Protein AF-A0A822CHP9-F1 (afdb_monomer)

pLDDT: mean 83.27, std 14.48, range [33.88, 96.88]

Secondary structure (DSSP, 8-state):
-HHHHHHHHTTS-S-EEEE---HHHHHHHHHHHHTS-HHHHHHEEEE-S-GGGS-SSS-SSPP-EEE-----SSGGGG-HHHHHHHHHHS-SS---EEESSEEEEEEEEEEPPP--HHHHHHHHHH-SS-----SSSEEEESS--GGGBSSSS-EEEEEEEHHHHTTSPPPSSEEEEEEEE--SSEEEEEEEEEEEEEES-S--TTSTTEEETTTS--SS-EEEEE-S-GGGPEEEETT-EEEEEEEE-TTSSS-EEEEEEEETT-TTS-EEEEEEPPP--

Radius of gyration: 21.0 Å; Cα contacts (8 Å, |Δi|>4): 566; chains: 1; bounding box: 50×37×61 Å

Solvent-accessible surface area (backbone atoms only — not comparable to full-atom values): 15498 Å² total; per-residue (Å²): 102,70,65,66,50,49,33,48,76,69,67,74,33,84,64,44,82,46,69,29,58,40,66,66,61,30,52,52,43,53,56,56,50,71,71,48,57,72,72,62,38,76,33,48,46,82,43,77,37,57,67,73,77,53,71,55,76,80,38,85,78,58,77,45,63,48,78,66,91,51,62,33,39,45,30,54,25,46,8,31,61,33,56,46,20,48,45,52,65,62,44,99,56,76,65,76,43,41,33,47,29,30,42,22,26,34,34,38,54,17,30,72,68,77,85,47,75,62,36,55,48,50,47,58,75,75,37,96,73,76,75,85,70,94,61,74,46,78,41,79,35,56,76,71,64,70,86,21,46,36,46,92,75,67,42,68,53,42,76,41,50,43,74,66,50,33,73,47,86,71,47,68,72,41,80,30,76,43,76,41,59,28,66,40,73,63,52,42,45,22,30,35,38,32,13,28,31,41,28,47,43,91,76,50,83,83,58,77,44,52,46,46,40,87,82,44,86,61,93,53,35,27,31,36,40,38,59,38,54,90,92,59,42,44,80,43,37,50,71,42,36,39,40,39,39,39,35,37,23,46,68,33,58,46,21,44,38,39,42,33,41,30,53,56,94,46,75,89,55,63,35,76,50,72,52,66,31,59,78,85,115

Sequence (281 aa):
MSLTRLLIKYETAEHVYAVEASREAYCFAKNLRGRLPDEEKRKIFLYGCYSKNIDWHAQNPRPNAIIHEIIGCIPLDEGCIKVMHDTIKNPNGEVYSCIPYKIGTLCMPVSRPKRSRISSFCSFILSSSMKIIKDVGIQGMFNPHKDAFLCETPQFIEEFILQDYVRKPLESHRVFKTKFIVEKRTGKWAGVFLAPHVLTSKDNRNGIAEIDGLKRMTNWPVRYVQMYYYQKAIDVKQGDEIHVVFESDLTKECPTYRLEAWVNNNYLLRSSFAWIGPAIY

Mean predicted aligned error: 7.69 Å

Structure (mmCIF, N/CA/C/O backbone):
data_AF-A0A822CHP9-F1
#
_entry.id   AF-A0A822CHP9-F1
#
loop_
_atom_site.group_PDB
_atom_site.id
_atom_site.type_symbol
_atom_site.label_atom_id
_atom_site.label_alt_id
_atom_site.label_comp_id
_atom_site.label_asym_id
_atom_site.label_entity_id
_atom_site.label_seq_id
_atom_site.pdbx_PDB_ins_code
_atom_site.Cartn_x
_atom_site.Cartn_y
_atom_site.Cartn_z
_atom_site.occupancy
_atom_site.B_iso_or_equiv
_atom_site.auth_seq_id
_atom_site.auth_comp_id
_atom_site.auth_asym_id
_atom_site.auth_atom_id
_atom_site.pdbx_PDB_model_num
ATOM 1 N N . MET A 1 1 ? 1.456 5.415 -19.454 1.00 60.34 1 MET A N 1
ATOM 2 C CA . MET A 1 1 ? 2.536 5.974 -20.312 1.00 60.34 1 MET A CA 1
ATOM 3 C C . MET A 1 1 ? 2.923 7.411 -19.987 1.00 60.34 1 MET A C 1
ATOM 5 O O . MET A 1 1 ? 4.080 7.755 -20.192 1.00 60.34 1 MET A O 1
ATOM 9 N N . SER A 1 2 ? 2.003 8.261 -19.515 1.00 75.69 2 SER A N 1
ATOM 10 C CA . SER A 1 2 ? 2.307 9.672 -19.241 1.00 75.69 2 SER A CA 1
ATOM 11 C C . SER A 1 2 ? 3.542 9.842 -18.349 1.00 75.69 2 SER A C 1
ATOM 13 O O . SER A 1 2 ? 4.433 10.593 -18.716 1.00 75.69 2 SER A O 1
ATOM 15 N N . LEU A 1 3 ? 3.670 9.053 -17.274 1.00 84.50 3 LEU A N 1
ATOM 16 C CA . LEU A 1 3 ? 4.851 9.070 -16.403 1.00 84.50 3 LEU A CA 1
ATOM 17 C C . LEU A 1 3 ? 6.152 8.692 -17.131 1.00 84.50 3 LEU A C 1
ATOM 19 O O . LEU A 1 3 ? 7.101 9.464 -17.114 1.00 84.50 3 LEU A O 1
ATOM 23 N N . THR A 1 4 ? 6.180 7.549 -17.822 1.00 87.38 4 THR A N 1
ATOM 24 C CA . THR A 1 4 ? 7.335 7.073 -18.610 1.00 87.38 4 THR A CA 1
ATOM 25 C C . THR A 1 4 ? 7.850 8.147 -19.567 1.00 87.38 4 THR A C 1
ATOM 27 O O . THR A 1 4 ? 9.050 8.382 -19.661 1.00 87.38 4 THR A O 1
ATOM 30 N N . ARG A 1 5 ? 6.930 8.834 -20.253 1.00 87.88 5 ARG A N 1
ATOM 31 C CA . ARG A 1 5 ? 7.275 9.913 -21.176 1.00 87.88 5 ARG A CA 1
ATOM 32 C C . ARG A 1 5 ? 7.823 11.140 -20.448 1.00 87.88 5 ARG A C 1
ATOM 34 O O . ARG A 1 5 ? 8.788 11.727 -20.918 1.00 87.88 5 ARG A O 1
ATOM 41 N N . LEU A 1 6 ? 7.214 11.532 -19.326 1.00 89.62 6 LEU A N 1
ATOM 42 C CA . LEU A 1 6 ? 7.673 12.671 -18.525 1.00 89.62 6 LEU A CA 1
ATOM 43 C C . LEU A 1 6 ? 9.110 12.455 -18.032 1.00 89.62 6 LEU A C 1
ATOM 45 O O . LEU A 1 6 ? 9.912 13.376 -18.133 1.00 89.62 6 LEU A O 1
ATOM 49 N N . LEU A 1 7 ? 9.451 11.238 -17.594 1.00 91.50 7 LEU A N 1
ATOM 50 C CA . LEU A 1 7 ? 10.808 10.899 -17.148 1.00 91.50 7 LEU A CA 1
ATOM 51 C C . LEU A 1 7 ? 11.856 11.122 -18.248 1.00 91.50 7 LEU A C 1
ATOM 53 O O . LEU A 1 7 ? 12.917 11.672 -17.968 1.00 91.50 7 LEU A O 1
ATOM 57 N N . ILE A 1 8 ? 11.543 10.747 -19.493 1.00 93.12 8 ILE A N 1
ATOM 58 C CA . ILE A 1 8 ? 12.427 10.981 -20.644 1.00 93.12 8 ILE A CA 1
ATOM 59 C C . ILE A 1 8 ? 12.448 12.461 -21.043 1.00 93.12 8 ILE A C 1
ATOM 61 O O . ILE A 1 8 ? 13.514 13.028 -21.260 1.00 93.12 8 ILE A O 1
ATOM 65 N N . LYS A 1 9 ? 11.277 13.101 -21.143 1.00 89.75 9 LYS A N 1
ATOM 66 C CA . LYS A 1 9 ? 11.139 14.483 -21.629 1.00 89.75 9 LYS A CA 1
ATOM 67 C C . LYS A 1 9 ? 11.852 15.500 -20.735 1.00 89.75 9 LYS A C 1
ATOM 69 O O . LYS A 1 9 ? 12.347 16.499 -21.240 1.00 89.75 9 LYS A O 1
ATOM 74 N N . TYR A 1 10 ? 11.856 15.266 -19.427 1.00 91.25 10 TYR A N 1
ATOM 75 C CA . TYR A 1 10 ? 12.535 16.117 -18.448 1.00 91.25 10 TYR A CA 1
ATOM 76 C C . TYR A 1 10 ? 13.923 15.595 -18.071 1.00 91.25 10 TYR A C 1
ATOM 78 O O . TYR A 1 10 ? 14.444 15.987 -17.031 1.00 91.25 10 TYR A O 1
ATOM 86 N N . GLU A 1 11 ? 14.489 14.680 -18.869 1.00 89.31 11 GLU A N 1
ATOM 87 C CA . GLU A 1 11 ? 15.846 14.141 -18.689 1.00 89.31 11 GLU A CA 1
ATOM 88 C C . GLU A 1 11 ? 16.095 13.574 -17.279 1.00 89.31 11 GLU A C 1
ATOM 90 O O . GLU A 1 11 ? 17.216 13.501 -16.790 1.00 89.31 11 GLU A O 1
ATOM 95 N N . THR A 1 12 ? 15.020 13.143 -16.612 1.00 90.00 12 THR A N 1
ATOM 96 C CA . THR A 1 12 ? 15.073 12.512 -15.289 1.00 90.00 12 THR A CA 1
ATOM 97 C C . THR A 1 12 ? 15.558 11.067 -15.397 1.00 90.00 12 THR A C 1
ATOM 99 O O . THR A 1 12 ? 16.137 10.534 -14.455 1.00 90.00 12 THR A O 1
ATOM 102 N N . ALA A 1 13 ? 15.321 10.428 -16.545 1.00 92.25 13 ALA A N 1
ATOM 103 C CA . ALA A 1 13 ? 15.834 9.109 -16.877 1.00 92.25 13 ALA A CA 1
ATOM 104 C C . ALA A 1 13 ? 16.423 9.105 -18.292 1.00 92.25 13 ALA A C 1
ATOM 106 O O . ALA A 1 13 ? 15.838 9.661 -19.220 1.00 92.25 13 ALA A O 1
ATOM 107 N N . GLU A 1 14 ? 17.553 8.420 -18.458 1.00 92.88 14 GLU A N 1
ATOM 108 C CA . GLU A 1 14 ? 18.164 8.193 -19.771 1.00 92.88 14 GLU A CA 1
ATOM 109 C C . GLU A 1 14 ? 17.404 7.113 -20.556 1.00 92.88 14 GLU A C 1
ATOM 111 O O . GLU A 1 14 ? 17.141 7.263 -21.748 1.00 92.88 14 GLU A O 1
ATOM 116 N N . HIS A 1 15 ? 17.001 6.046 -19.856 1.00 94.50 15 HIS A N 1
ATOM 117 C CA . HIS A 1 15 ? 16.251 4.918 -20.396 1.00 94.50 15 HIS A CA 1
ATOM 118 C C . HIS A 1 15 ? 15.145 4.502 -19.423 1.00 94.50 15 HIS A C 1
ATOM 120 O O . HIS A 1 15 ? 15.327 4.540 -18.205 1.00 94.50 15 HIS A O 1
ATOM 126 N N . VAL A 1 16 ? 13.998 4.072 -19.955 1.00 95.12 16 VAL A N 1
ATOM 127 C CA . VAL A 1 16 ? 12.887 3.541 -19.157 1.00 95.12 16 VAL A CA 1
ATOM 128 C C . VAL A 1 16 ? 12.457 2.181 -19.688 1.00 95.12 16 VAL A C 1
ATOM 130 O O . VAL A 1 16 ? 12.066 2.043 -20.848 1.00 95.12 16 VAL A O 1
ATOM 133 N N . TYR A 1 17 ? 12.461 1.189 -18.802 1.00 94.56 17 TYR A N 1
ATOM 134 C CA . TYR A 1 17 ? 11.914 -0.141 -19.038 1.00 94.56 17 TYR A CA 1
ATOM 135 C C . TYR A 1 17 ? 10.513 -0.205 -18.425 1.00 94.56 17 TYR A C 1
ATOM 137 O O . TYR A 1 17 ? 10.364 -0.310 -17.211 1.00 94.56 17 TYR A O 1
ATOM 145 N N . ALA A 1 18 ? 9.477 -0.090 -19.254 1.00 95.12 18 ALA A N 1
ATOM 146 C CA . ALA A 1 18 ? 8.092 -0.201 -18.811 1.00 95.12 18 ALA A CA 1
ATOM 147 C C . ALA A 1 18 ? 7.583 -1.632 -19.022 1.00 95.12 18 ALA A C 1
ATOM 149 O O . ALA A 1 18 ? 7.656 -2.185 -20.122 1.00 95.12 18 ALA A O 1
ATOM 150 N N . VAL A 1 19 ? 7.070 -2.217 -17.945 1.00 93.50 19 VAL A N 1
ATOM 151 C CA . VAL A 1 19 ? 6.616 -3.606 -17.874 1.00 93.50 19 VAL A CA 1
ATOM 152 C C . VAL A 1 19 ? 5.134 -3.608 -17.552 1.00 93.50 19 VAL A C 1
ATOM 154 O O . VAL A 1 19 ? 4.713 -2.920 -16.628 1.00 93.50 19 VAL A O 1
ATOM 157 N N . GLU A 1 20 ? 4.358 -4.354 -18.325 1.00 93.19 20 GLU A N 1
ATOM 158 C CA . GLU A 1 20 ? 2.913 -4.461 -18.161 1.00 93.19 20 GLU A CA 1
ATOM 159 C C . GLU A 1 20 ? 2.475 -5.886 -18.508 1.00 93.19 20 GLU A C 1
ATOM 161 O O . GLU A 1 20 ? 2.701 -6.351 -19.626 1.00 93.19 20 GLU A O 1
ATOM 166 N N . ALA A 1 21 ? 1.872 -6.585 -17.547 1.00 91.00 21 ALA A N 1
ATOM 167 C CA . ALA A 1 21 ? 1.422 -7.961 -17.731 1.00 91.00 21 ALA A CA 1
ATOM 168 C C . ALA A 1 21 ? 0.032 -8.024 -18.381 1.00 91.00 21 ALA A C 1
ATOM 170 O O . ALA A 1 21 ? -0.242 -8.951 -19.150 1.00 91.00 21 ALA A O 1
ATOM 171 N N . SER A 1 22 ? -0.824 -7.026 -18.135 1.00 91.50 22 SER A N 1
ATOM 172 C CA . SER A 1 22 ? -2.147 -6.954 -18.744 1.00 91.50 22 SER A CA 1
ATOM 173 C C . SER A 1 22 ? -2.019 -6.705 -20.242 1.00 91.50 22 SER A C 1
ATOM 175 O O . SER A 1 22 ? -1.509 -5.679 -20.701 1.00 91.50 22 SER A O 1
ATOM 177 N N . ARG A 1 23 ? -2.521 -7.650 -21.043 1.00 93.19 23 ARG A N 1
ATOM 178 C CA . ARG A 1 23 ? -2.455 -7.570 -22.508 1.00 93.19 23 ARG A CA 1
ATOM 179 C C . ARG A 1 23 ? -3.098 -6.289 -23.039 1.00 93.19 23 ARG A C 1
ATOM 181 O O . ARG A 1 23 ? -2.560 -5.680 -23.961 1.00 93.19 23 ARG A O 1
ATOM 188 N N . GLU A 1 24 ? -4.239 -5.896 -22.481 1.00 94.19 24 GLU A N 1
ATOM 189 C CA . GLU A 1 24 ? -4.966 -4.699 -22.905 1.00 94.19 24 GLU A CA 1
ATOM 190 C C . GLU A 1 24 ? -4.152 -3.431 -22.624 1.00 94.19 24 GLU A C 1
ATOM 192 O O . GLU A 1 24 ? -3.890 -2.647 -23.544 1.00 94.19 24 GLU A O 1
ATOM 197 N N . ALA A 1 25 ? -3.672 -3.274 -21.386 1.00 92.00 25 ALA A N 1
ATOM 198 C CA . ALA A 1 25 ? -2.857 -2.133 -20.983 1.00 92.00 25 ALA A CA 1
ATOM 199 C C . ALA A 1 25 ? -1.528 -2.078 -21.756 1.00 92.00 25 ALA A C 1
ATOM 201 O O . ALA A 1 25 ? -1.125 -1.006 -22.221 1.00 92.00 25 ALA A O 1
ATOM 202 N N . TYR A 1 26 ? -0.887 -3.227 -21.996 1.00 94.81 26 TYR A N 1
ATOM 203 C CA . TYR A 1 26 ? 0.325 -3.324 -22.808 1.00 94.81 26 TYR A CA 1
ATOM 204 C C . TYR A 1 26 ? 0.071 -2.899 -24.259 1.00 94.81 26 TYR A C 1
ATOM 206 O O . TYR A 1 26 ? 0.833 -2.106 -24.815 1.00 94.81 26 TYR A O 1
ATOM 214 N N . CYS A 1 27 ? -1.003 -3.386 -24.889 1.00 95.00 27 CYS A N 1
ATOM 215 C CA . CYS A 1 27 ? -1.368 -3.002 -26.252 1.00 95.00 27 CYS A CA 1
ATOM 216 C C . CYS A 1 27 ? -1.650 -1.499 -26.354 1.00 95.00 27 CYS A C 1
ATOM 218 O O . CYS A 1 27 ? -1.156 -0.835 -27.272 1.00 95.00 27 CYS A O 1
ATOM 220 N N . PHE A 1 28 ? -2.386 -0.944 -25.391 1.00 94.25 28 PHE A N 1
ATOM 221 C CA . PHE A 1 28 ? -2.620 0.492 -25.302 1.00 94.25 28 PHE A CA 1
ATOM 222 C C . PHE A 1 28 ? -1.303 1.268 -25.163 1.00 94.25 28 PHE A C 1
ATOM 224 O O . PHE A 1 28 ? -1.060 2.227 -25.902 1.00 94.25 28 PHE A O 1
ATOM 231 N N . ALA A 1 29 ? -0.405 0.814 -24.286 1.00 94.25 29 ALA A N 1
ATOM 232 C CA . ALA A 1 29 ? 0.904 1.417 -24.112 1.00 94.25 29 ALA A CA 1
ATOM 233 C C . ALA A 1 29 ? 1.734 1.357 -25.407 1.00 94.25 29 ALA A C 1
ATOM 235 O O . ALA A 1 29 ? 2.257 2.372 -25.868 1.00 94.25 29 ALA A O 1
ATOM 236 N N . LYS A 1 30 ? 1.796 0.200 -26.067 1.00 95.19 30 LYS A N 1
ATOM 237 C CA . LYS A 1 30 ? 2.500 0.024 -27.343 1.00 95.19 30 LYS A CA 1
ATOM 238 C C . LYS A 1 30 ? 2.010 1.006 -28.410 1.00 95.19 30 LYS A C 1
ATOM 240 O O . LYS A 1 30 ? 2.834 1.629 -29.083 1.00 95.19 30 LYS A O 1
ATOM 245 N N . ASN A 1 31 ? 0.695 1.201 -28.512 1.00 94.38 31 ASN A N 1
ATOM 246 C CA . ASN A 1 31 ? 0.092 2.163 -29.436 1.00 94.38 31 ASN A CA 1
ATOM 247 C C . ASN A 1 31 ? 0.489 3.610 -29.112 1.00 94.38 31 ASN A C 1
ATOM 249 O O . ASN A 1 31 ? 0.840 4.365 -30.020 1.00 94.38 31 ASN A O 1
ATOM 253 N N . LEU A 1 32 ? 0.478 3.998 -27.833 1.00 93.38 32 LEU A N 1
ATOM 254 C CA . LEU A 1 32 ? 0.917 5.330 -27.408 1.00 93.38 32 LEU A CA 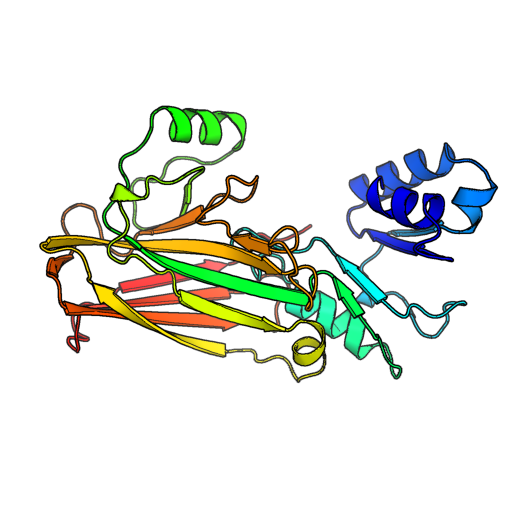1
ATOM 255 C C . LEU A 1 32 ? 2.399 5.569 -27.715 1.00 93.38 32 LEU A C 1
ATOM 257 O O . LEU A 1 32 ? 2.738 6.611 -28.274 1.00 93.38 32 LEU A O 1
ATOM 261 N N . ARG A 1 33 ? 3.271 4.590 -27.437 1.00 93.81 33 ARG A N 1
ATOM 262 C CA . ARG A 1 33 ? 4.703 4.676 -27.763 1.00 93.81 33 ARG A CA 1
ATOM 263 C C . ARG A 1 33 ? 4.920 4.850 -29.264 1.00 93.81 33 ARG A C 1
ATOM 265 O O . ARG A 1 33 ? 5.759 5.649 -29.664 1.00 93.81 33 ARG A O 1
ATOM 272 N N . GLY A 1 34 ? 4.144 4.157 -30.100 1.00 93.50 34 GLY A N 1
ATOM 273 C CA . GLY A 1 34 ? 4.205 4.277 -31.561 1.00 93.50 34 GLY A CA 1
ATOM 274 C C . GLY A 1 34 ? 3.991 5.702 -32.093 1.00 93.50 34 GLY A C 1
ATOM 275 O O . GLY A 1 34 ? 4.486 6.028 -33.171 1.00 93.50 34 GLY A O 1
ATOM 276 N N . ARG A 1 35 ? 3.328 6.571 -31.320 1.00 94.00 35 ARG A N 1
ATOM 277 C CA . ARG A 1 35 ? 3.034 7.969 -31.677 1.00 94.00 35 ARG A CA 1
ATOM 278 C C . ARG A 1 35 ? 4.062 8.981 -31.157 1.00 94.00 35 ARG A C 1
ATOM 280 O O . ARG A 1 35 ? 3.942 10.161 -31.462 1.00 94.00 35 ARG A O 1
ATOM 287 N N . LEU A 1 36 ? 5.039 8.552 -30.358 1.00 93.19 36 LEU A N 1
ATOM 288 C CA . LEU A 1 36 ? 6.071 9.443 -29.819 1.00 93.19 36 LEU A CA 1
ATOM 289 C C . LEU A 1 36 ? 7.121 9.817 -30.886 1.00 93.19 36 LEU A C 1
ATOM 291 O O . LEU A 1 36 ? 7.260 9.100 -31.880 1.00 93.19 36 LEU A O 1
ATOM 295 N N . PRO A 1 37 ? 7.890 10.902 -30.701 1.00 94.50 37 PRO A N 1
ATOM 296 C CA . PRO A 1 37 ? 9.080 11.167 -31.509 1.00 94.50 37 PRO A CA 1
ATOM 297 C C . PRO A 1 37 ? 10.089 10.009 -31.437 1.00 94.50 37 PRO A C 1
ATOM 299 O O . PRO A 1 37 ? 10.212 9.350 -30.403 1.00 94.50 37 PRO A O 1
ATOM 302 N N . ASP A 1 38 ? 10.841 9.768 -32.513 1.00 95.12 38 ASP A N 1
ATOM 303 C CA . ASP A 1 38 ? 11.771 8.628 -32.597 1.00 95.12 38 ASP A CA 1
ATOM 304 C C . ASP A 1 38 ? 12.917 8.692 -31.583 1.00 95.12 38 ASP A C 1
ATOM 306 O O . ASP A 1 38 ? 13.453 7.662 -31.173 1.00 95.12 38 ASP A O 1
ATOM 310 N N . GLU A 1 39 ? 13.282 9.891 -31.137 1.00 93.31 39 GLU A N 1
ATOM 311 C CA . GLU A 1 39 ? 14.222 10.062 -30.034 1.00 93.31 39 GLU A CA 1
ATOM 312 C C . GLU A 1 39 ? 13.659 9.516 -28.710 1.00 93.31 39 GLU A C 1
ATOM 314 O O . GLU A 1 39 ? 14.293 8.671 -28.082 1.00 93.31 39 GLU A O 1
ATOM 319 N N . GLU A 1 40 ? 12.442 9.917 -28.322 1.00 93.50 40 GLU A N 1
ATOM 320 C CA . GLU A 1 40 ? 11.783 9.428 -27.102 1.00 93.50 40 GLU A CA 1
ATOM 321 C C . GLU A 1 40 ? 11.526 7.911 -27.181 1.00 93.50 40 GLU A C 1
ATOM 323 O O . GLU A 1 40 ? 11.760 7.178 -26.219 1.00 93.50 40 GLU A O 1
ATOM 328 N N . LYS A 1 41 ? 11.085 7.409 -28.345 1.00 93.31 41 LYS A N 1
ATOM 329 C CA . LYS A 1 41 ? 10.815 5.976 -28.564 1.00 93.31 41 LYS A CA 1
ATOM 330 C C . LYS A 1 41 ? 12.032 5.099 -28.294 1.00 93.31 41 LYS A C 1
ATOM 332 O O . LYS A 1 41 ? 11.869 4.016 -27.731 1.00 93.31 41 LYS A O 1
ATOM 337 N N . ARG A 1 42 ? 13.222 5.532 -28.722 1.00 93.81 42 ARG A N 1
ATOM 338 C CA . ARG A 1 42 ? 14.474 4.774 -28.562 1.00 93.81 42 ARG A CA 1
ATOM 339 C C . ARG A 1 42 ? 14.901 4.639 -27.100 1.00 93.81 42 ARG A C 1
ATOM 341 O O . ARG A 1 42 ? 15.557 3.662 -26.769 1.00 93.81 42 ARG A O 1
ATOM 348 N N . LYS A 1 43 ? 14.460 5.558 -26.238 1.00 95.12 43 LYS A N 1
ATOM 349 C CA . LYS A 1 43 ? 14.746 5.564 -24.797 1.00 95.12 43 LYS A CA 1
ATOM 350 C C . LYS A 1 43 ? 13.718 4.778 -23.963 1.00 95.12 43 LYS A C 1
ATOM 352 O O . LYS A 1 43 ? 13.925 4.569 -22.772 1.00 95.12 43 LYS A O 1
ATOM 357 N N . ILE A 1 44 ? 12.603 4.334 -24.559 1.00 95.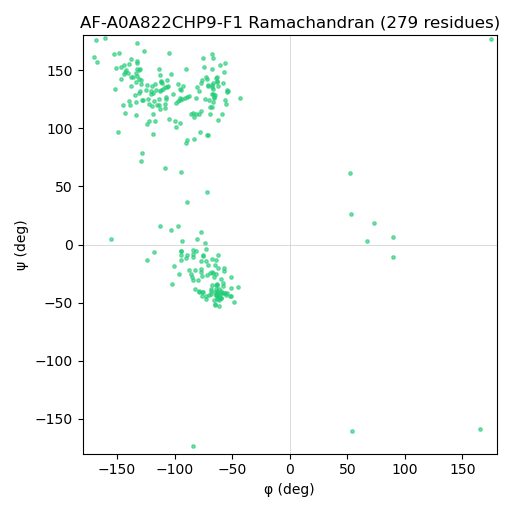19 44 ILE A N 1
ATOM 358 C CA . ILE A 1 44 ? 11.522 3.610 -23.864 1.00 95.19 44 ILE A CA 1
ATOM 359 C C . ILE A 1 44 ? 11.411 2.182 -24.403 1.00 95.19 44 ILE A C 1
ATOM 361 O O . ILE A 1 44 ? 11.061 1.981 -25.569 1.00 95.19 44 ILE A O 1
ATOM 365 N N . PHE A 1 45 ? 11.595 1.192 -23.535 1.00 95.25 45 PHE A N 1
ATOM 366 C CA . PHE A 1 45 ? 11.412 -0.230 -23.832 1.00 95.25 45 PHE A CA 1
ATOM 367 C C . PHE A 1 45 ? 10.120 -0.736 -23.191 1.00 95.25 45 PHE A C 1
ATOM 369 O O . PHE A 1 45 ? 9.829 -0.399 -22.046 1.00 95.25 45 PHE A O 1
ATOM 376 N N . LEU A 1 46 ? 9.332 -1.524 -23.930 1.00 95.44 46 LEU A N 1
ATOM 377 C CA . LEU A 1 46 ? 8.053 -2.063 -23.457 1.00 95.44 46 LEU A CA 1
ATOM 378 C C . LEU A 1 46 ? 8.083 -3.589 -23.416 1.00 95.44 46 LEU A C 1
ATOM 380 O O . LEU A 1 46 ? 8.249 -4.221 -24.461 1.00 95.44 46 LEU A O 1
ATOM 384 N N . TYR A 1 47 ? 7.807 -4.159 -22.247 1.00 95.62 47 TYR A N 1
ATOM 385 C CA . TYR A 1 47 ? 7.697 -5.601 -22.027 1.00 95.62 47 TYR A CA 1
ATOM 386 C C . TYR A 1 47 ? 6.262 -5.976 -21.659 1.00 95.62 47 TYR A C 1
ATOM 388 O O . TYR A 1 47 ? 5.689 -5.410 -20.732 1.00 95.62 47 TYR A O 1
ATOM 396 N N . GLY A 1 48 ? 5.689 -6.918 -22.410 1.00 95.56 48 GLY A N 1
ATOM 397 C CA . GLY A 1 48 ? 4.335 -7.439 -22.203 1.00 95.56 48 GLY A CA 1
ATOM 398 C C . GLY A 1 48 ? 4.349 -8.710 -21.359 1.00 95.56 48 GLY A C 1
ATOM 399 O O . GLY A 1 48 ? 4.066 -9.785 -21.885 1.00 95.56 48 GLY A O 1
ATOM 400 N N . CYS A 1 49 ? 4.802 -8.623 -20.110 1.00 93.81 49 CYS A N 1
ATOM 401 C CA . CYS A 1 49 ? 4.965 -9.767 -19.212 1.00 93.81 49 CYS A CA 1
ATOM 402 C C . CYS A 1 49 ? 5.042 -9.322 -17.743 1.00 93.81 49 CYS A C 1
ATOM 404 O O . CYS A 1 49 ? 5.044 -8.132 -17.443 1.00 93.81 49 CYS A O 1
ATOM 406 N N . TYR A 1 50 ? 5.137 -10.281 -16.819 1.00 90.00 50 TYR A N 1
ATOM 407 C CA . TYR A 1 50 ? 5.467 -10.001 -15.421 1.00 90.00 50 TYR A CA 1
ATOM 408 C C . TYR A 1 50 ? 6.946 -9.629 -15.261 1.00 90.00 50 TYR A C 1
ATOM 410 O O . TYR A 1 50 ? 7.814 -10.235 -15.891 1.00 90.00 50 TYR A O 1
ATOM 418 N N . SER A 1 51 ? 7.255 -8.708 -14.344 1.00 89.31 51 SER A N 1
ATOM 419 C CA . SER A 1 51 ? 8.629 -8.245 -14.075 1.00 89.31 51 SER A CA 1
ATOM 420 C C . SER A 1 51 ? 9.585 -9.356 -13.631 1.00 89.31 51 SER A C 1
ATOM 422 O O . SER A 1 51 ? 10.776 -9.296 -13.934 1.00 89.31 51 SER A O 1
ATOM 424 N N . LYS A 1 52 ? 9.071 -10.398 -12.965 1.00 87.69 52 LYS A N 1
ATOM 425 C CA . LYS A 1 52 ? 9.842 -11.590 -12.573 1.00 87.69 52 LYS A CA 1
ATOM 426 C C . LYS A 1 52 ? 10.359 -12.408 -13.766 1.00 87.69 52 LYS A C 1
ATOM 428 O O . LYS A 1 52 ? 11.282 -13.194 -13.594 1.00 87.69 52 LYS A O 1
ATOM 433 N N . ASN A 1 53 ? 9.789 -12.206 -14.958 1.00 90.75 53 ASN A N 1
ATOM 434 C CA . ASN A 1 53 ? 10.166 -12.911 -16.186 1.00 90.75 53 ASN A CA 1
ATOM 435 C C . ASN A 1 53 ? 11.210 -12.147 -17.021 1.00 90.75 53 ASN A C 1
ATOM 437 O O . ASN A 1 53 ? 11.531 -12.579 -18.127 1.00 90.75 53 ASN A O 1
ATOM 441 N N . ILE A 1 54 ? 11.700 -11.001 -16.542 1.00 89.31 54 ILE A N 1
ATOM 442 C CA . ILE A 1 54 ? 12.712 -10.204 -17.237 1.00 89.31 54 ILE A CA 1
ATOM 443 C C . ILE A 1 54 ? 14.070 -10.467 -16.598 1.00 89.31 54 ILE A C 1
ATOM 445 O O . ILE A 1 54 ? 14.232 -10.351 -15.383 1.00 89.31 54 ILE A O 1
ATOM 449 N N . ASP A 1 55 ? 15.059 -10.774 -17.435 1.00 88.19 55 ASP A N 1
ATOM 450 C CA . ASP A 1 55 ? 16.455 -10.763 -17.018 1.00 88.19 55 ASP A CA 1
ATOM 451 C C . ASP A 1 55 ? 16.957 -9.314 -16.967 1.00 88.19 55 ASP A C 1
ATOM 453 O O . ASP A 1 55 ? 17.319 -8.705 -17.981 1.00 88.19 55 ASP A O 1
ATOM 457 N N . TRP A 1 56 ? 16.936 -8.748 -15.761 1.00 86.44 56 TRP A N 1
ATOM 458 C CA . TRP A 1 56 ? 17.376 -7.383 -15.484 1.00 86.44 56 TRP A CA 1
ATOM 459 C C . TRP A 1 56 ? 18.895 -7.200 -15.578 1.00 86.44 56 TRP A C 1
ATOM 461 O O . TRP A 1 56 ? 19.356 -6.066 -15.707 1.00 86.44 56 TRP A O 1
ATOM 471 N N . HIS A 1 57 ? 19.674 -8.286 -15.537 1.00 83.00 57 HIS A N 1
ATOM 472 C CA . HIS A 1 57 ? 21.128 -8.246 -15.700 1.00 83.00 57 HIS A CA 1
ATOM 473 C C . HIS A 1 57 ? 21.551 -8.145 -17.161 1.00 83.00 57 HIS A C 1
ATOM 475 O O . HIS A 1 57 ? 22.575 -7.532 -17.452 1.00 83.00 57 HIS A O 1
ATOM 481 N N . ALA A 1 58 ? 20.754 -8.707 -18.069 1.00 88.06 58 ALA A N 1
ATOM 482 C CA . ALA A 1 58 ? 20.986 -8.615 -19.505 1.00 88.06 58 ALA A CA 1
ATOM 483 C C . ALA A 1 58 ? 20.628 -7.235 -20.099 1.00 88.06 58 ALA A C 1
ATOM 485 O O . ALA A 1 58 ? 20.931 -6.972 -21.262 1.00 88.06 58 ALA A O 1
ATOM 486 N N . GLN A 1 59 ? 19.976 -6.351 -19.333 1.00 89.19 59 GLN A N 1
ATOM 487 C CA . GLN A 1 59 ? 19.586 -5.019 -19.806 1.00 89.19 59 GLN A CA 1
ATOM 488 C C . GLN A 1 59 ? 20.779 -4.054 -19.840 1.00 89.19 59 GLN A C 1
ATOM 490 O O . GLN A 1 59 ? 21.568 -3.996 -18.896 1.00 89.19 59 GLN A O 1
ATOM 495 N N . ASN A 1 60 ? 20.870 -3.242 -20.898 1.00 87.62 60 ASN A N 1
ATOM 496 C CA . ASN A 1 60 ? 21.909 -2.226 -21.066 1.00 87.62 60 ASN A CA 1
ATOM 497 C C . ASN A 1 60 ? 21.296 -0.881 -21.527 1.00 87.62 60 ASN A C 1
ATOM 499 O O . ASN A 1 60 ? 20.820 -0.811 -22.661 1.00 87.62 60 ASN A O 1
ATOM 503 N N . PRO A 1 61 ? 21.298 0.171 -20.683 1.00 88.31 61 PRO A N 1
ATOM 504 C CA . PRO A 1 61 ? 21.895 0.212 -19.346 1.00 88.31 61 PRO A CA 1
ATOM 505 C C . PRO A 1 61 ? 21.076 -0.567 -18.316 1.00 88.31 61 PRO A C 1
ATOM 507 O O . PRO A 1 61 ? 19.854 -0.688 -18.422 1.00 88.31 61 PRO A O 1
ATOM 510 N N . ARG A 1 62 ? 21.751 -1.069 -17.284 1.00 87.19 62 ARG A N 1
ATOM 511 C CA . ARG A 1 62 ? 21.098 -1.783 -16.187 1.00 87.19 62 ARG A CA 1
ATOM 512 C C . ARG A 1 62 ? 20.201 -0.826 -15.378 1.00 87.19 62 ARG A C 1
ATOM 514 O O . ARG A 1 62 ? 20.670 0.255 -15.017 1.00 87.19 62 ARG A O 1
ATOM 521 N N . PRO A 1 63 ? 18.950 -1.199 -15.042 1.00 89.00 63 PRO A N 1
ATOM 522 C CA . PRO A 1 63 ? 18.088 -0.360 -14.214 1.00 89.00 63 PRO A CA 1
ATOM 523 C C . PRO A 1 63 ? 18.678 -0.139 -12.820 1.00 89.00 63 PRO A C 1
ATOM 525 O O . PRO A 1 63 ? 19.135 -1.082 -12.174 1.00 89.00 63 PRO A O 1
ATOM 528 N N . ASN A 1 64 ? 18.619 1.101 -12.342 1.00 87.62 64 ASN A N 1
ATOM 529 C CA . ASN A 1 64 ? 19.141 1.511 -11.037 1.00 87.62 64 ASN A CA 1
ATOM 530 C C . ASN A 1 64 ? 18.051 2.058 -10.088 1.00 87.62 64 ASN A C 1
ATOM 532 O O . ASN A 1 64 ? 18.312 2.292 -8.906 1.00 87.62 64 ASN A O 1
ATOM 536 N N . ALA A 1 65 ? 16.823 2.216 -10.590 1.00 89.25 65 ALA A N 1
ATOM 537 C CA . ALA A 1 65 ? 15.647 2.640 -9.845 1.00 89.25 65 ALA A CA 1
ATOM 538 C C . ALA A 1 65 ? 14.401 1.881 -10.318 1.00 89.25 65 ALA A C 1
ATOM 540 O O . ALA A 1 65 ? 14.295 1.513 -11.489 1.00 89.25 65 ALA A O 1
ATOM 541 N N . ILE A 1 66 ? 13.447 1.675 -9.409 1.00 90.44 66 ILE A N 1
ATOM 542 C CA . ILE A 1 66 ? 12.141 1.082 -9.714 1.00 90.44 66 ILE A CA 1
ATOM 543 C C . ILE A 1 66 ? 11.053 2.080 -9.338 1.00 90.44 66 ILE A C 1
ATOM 545 O O . ILE A 1 66 ? 11.069 2.637 -8.242 1.00 90.44 66 ILE A O 1
ATOM 549 N N . ILE A 1 67 ? 10.104 2.293 -10.247 1.00 91.88 67 ILE A N 1
ATOM 550 C CA . ILE A 1 67 ? 8.918 3.115 -10.017 1.00 91.88 67 ILE A CA 1
ATOM 551 C C . ILE A 1 67 ? 7.704 2.236 -10.283 1.00 91.88 67 ILE A C 1
ATOM 553 O O . ILE A 1 67 ? 7.600 1.664 -11.369 1.00 91.88 67 ILE A O 1
ATOM 557 N N . HIS A 1 68 ? 6.800 2.129 -9.314 1.00 91.25 68 HIS A N 1
ATOM 558 C CA . HIS A 1 68 ? 5.602 1.313 -9.454 1.00 91.25 68 HIS A CA 1
ATOM 559 C C . HIS A 1 68 ? 4.370 1.988 -8.849 1.00 91.25 68 HIS A C 1
ATOM 561 O O . HIS A 1 68 ? 4.454 2.807 -7.936 1.00 91.25 68 HIS A O 1
ATOM 567 N N . GLU A 1 69 ? 3.211 1.601 -9.365 1.00 88.38 69 GLU A N 1
ATOM 568 C CA . GLU A 1 69 ? 1.901 1.899 -8.797 1.00 88.38 69 GLU A CA 1
ATOM 569 C C . GLU A 1 69 ? 1.188 0.553 -8.709 1.00 88.38 69 GLU A C 1
ATOM 571 O O . GLU A 1 69 ? 0.503 0.115 -9.617 1.00 88.38 69 GLU A O 1
ATOM 576 N N . ILE A 1 70 ? 1.563 -0.188 -7.670 1.00 86.44 70 ILE A N 1
ATOM 577 C CA . ILE A 1 70 ? 1.006 -1.498 -7.323 1.00 86.44 70 ILE A CA 1
ATOM 578 C C . ILE A 1 70 ? 0.671 -1.326 -5.852 1.00 86.44 70 ILE A C 1
ATOM 580 O O . ILE A 1 70 ? 1.477 -1.667 -4.994 1.00 86.44 70 ILE A O 1
ATOM 584 N N . ILE A 1 71 ? -0.364 -0.551 -5.558 1.00 87.50 71 ILE A N 1
ATOM 585 C CA . ILE A 1 71 ? -0.722 -0.149 -4.197 1.00 87.50 71 ILE A CA 1
ATOM 586 C C . ILE A 1 71 ? -2.238 -0.133 -4.149 1.00 87.50 71 ILE A C 1
ATOM 588 O O . ILE A 1 71 ? -2.882 0.709 -4.770 1.00 87.50 71 ILE A O 1
ATOM 592 N N . GLY A 1 72 ? -2.798 -1.052 -3.370 1.00 85.56 72 GLY A N 1
ATOM 593 C CA . GLY A 1 72 ? -4.237 -1.122 -3.178 1.00 85.56 72 GLY A CA 1
ATOM 594 C C . GLY A 1 72 ? -4.755 -0.177 -2.091 1.00 85.56 72 GLY A C 1
ATOM 595 O O . GLY A 1 72 ? -4.036 0.620 -1.486 1.00 85.56 72 GLY A O 1
ATOM 596 N N . CYS A 1 73 ? -6.048 -0.315 -1.791 1.00 85.88 73 CYS A N 1
ATOM 597 C CA . CYS A 1 73 ? -6.712 0.429 -0.709 1.00 85.88 73 CYS A CA 1
ATOM 598 C C . CYS A 1 73 ? -6.181 0.051 0.682 1.00 85.88 73 CYS A C 1
ATOM 600 O O . CYS A 1 73 ? -6.234 0.843 1.620 1.00 85.88 73 CYS A O 1
ATOM 602 N N . ILE A 1 74 ? -5.696 -1.178 0.809 1.00 87.56 74 ILE A N 1
ATOM 603 C CA . ILE A 1 74 ? -4.694 -1.584 1.786 1.00 87.56 74 ILE A CA 1
ATOM 604 C C . ILE A 1 74 ? -3.434 -1.805 0.940 1.00 87.56 74 ILE A C 1
ATOM 606 O O . ILE A 1 74 ? -3.517 -2.586 -0.002 1.00 87.56 74 ILE A O 1
ATOM 610 N N . PRO A 1 75 ? -2.309 -1.109 1.163 1.00 81.44 75 PRO A N 1
ATOM 611 C CA . PRO A 1 75 ? -1.163 -1.119 0.257 1.00 81.44 75 PRO A CA 1
ATOM 612 C C . PRO A 1 75 ? -0.733 -2.485 -0.273 1.00 81.44 75 PRO A C 1
ATOM 614 O O . PRO A 1 75 ? -0.368 -2.592 -1.441 1.00 81.44 75 PRO A O 1
ATOM 617 N N . LEU A 1 76 ? -0.817 -3.528 0.553 1.00 82.81 76 LEU A N 1
ATOM 618 C CA . LEU A 1 76 ? -0.431 -4.879 0.167 1.00 82.81 76 LEU A CA 1
ATOM 619 C C . LEU A 1 76 ? -1.445 -5.621 -0.710 1.00 82.81 76 LEU A C 1
ATOM 621 O O . LEU A 1 76 ? -1.065 -6.627 -1.298 1.00 82.81 76 LEU A O 1
ATOM 625 N N . ASP A 1 77 ? -2.688 -5.146 -0.832 1.00 83.38 77 ASP A N 1
ATOM 626 C CA . ASP A 1 77 ? -3.826 -5.832 -1.478 1.00 83.38 77 ASP A CA 1
ATOM 627 C C . ASP A 1 77 ? -3.509 -6.356 -2.880 1.00 83.38 77 ASP A C 1
ATOM 629 O O . ASP A 1 77 ? -4.085 -7.344 -3.323 1.00 83.38 77 ASP A O 1
ATOM 633 N N . GLU A 1 78 ? -2.573 -5.686 -3.537 1.00 80.81 78 GLU A N 1
ATOM 634 C CA . GLU A 1 78 ? -2.145 -5.879 -4.913 1.00 80.81 78 GLU A CA 1
ATOM 635 C C . GLU A 1 78 ? -0.799 -6.624 -5.035 1.00 80.81 78 GLU A C 1
ATOM 637 O O . GLU A 1 78 ? -0.167 -6.636 -6.088 1.00 80.81 78 GLU A O 1
ATOM 642 N N . GLY A 1 79 ? -0.311 -7.230 -3.949 1.00 82.56 79 GLY A N 1
ATOM 643 C CA . GLY A 1 79 ? 0.873 -8.095 -3.974 1.00 82.56 79 GLY A CA 1
ATOM 644 C C . GLY A 1 79 ? 2.196 -7.355 -4.141 1.00 82.56 79 GLY A C 1
ATOM 645 O O . GLY A 1 79 ? 3.208 -7.963 -4.496 1.00 82.56 79 GLY A O 1
ATOM 646 N N . CYS A 1 80 ? 2.217 -6.049 -3.876 1.00 87.25 80 CYS A N 1
ATOM 647 C CA . CYS A 1 80 ? 3.348 -5.177 -4.177 1.00 87.25 80 CYS A CA 1
ATOM 648 C C . CYS A 1 80 ? 4.667 -5.673 -3.574 1.00 87.25 80 CYS A C 1
ATOM 650 O O . CYS A 1 80 ? 5.688 -5.693 -4.251 1.00 87.25 80 CYS A O 1
ATOM 652 N N . ILE A 1 81 ? 4.650 -6.156 -2.329 1.00 88.06 81 ILE A N 1
ATOM 653 C CA . ILE A 1 81 ? 5.843 -6.666 -1.647 1.00 88.06 81 ILE A CA 1
ATOM 654 C C . ILE A 1 81 ? 6.389 -7.904 -2.348 1.00 88.06 81 ILE A C 1
ATOM 656 O O . ILE A 1 81 ? 7.597 -7.992 -2.559 1.00 88.06 81 ILE A O 1
ATOM 660 N N . LYS A 1 82 ? 5.517 -8.829 -2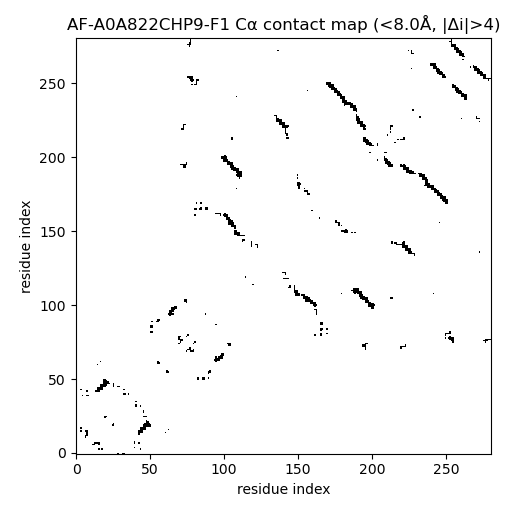.757 1.00 87.25 82 LYS A N 1
ATOM 661 C CA . LYS A 1 82 ? 5.913 -10.047 -3.465 1.00 87.25 82 LYS A CA 1
ATOM 662 C C . LYS A 1 82 ? 6.489 -9.724 -4.843 1.00 87.25 82 LYS A C 1
ATOM 664 O O . LYS A 1 82 ? 7.581 -10.190 -5.168 1.00 87.25 82 LYS A O 1
ATOM 669 N N . VAL A 1 83 ? 5.804 -8.882 -5.619 1.00 87.56 83 VAL A N 1
ATOM 670 C CA . VAL A 1 83 ? 6.261 -8.452 -6.952 1.00 87.56 83 VAL A CA 1
ATOM 671 C C . VAL A 1 83 ? 7.606 -7.734 -6.861 1.00 87.56 83 VAL A C 1
ATOM 673 O O . VAL A 1 83 ? 8.532 -8.037 -7.618 1.00 87.56 83 VAL A O 1
ATOM 676 N N . MET A 1 84 ? 7.747 -6.814 -5.907 1.00 87.38 84 MET A N 1
ATOM 677 C CA . MET A 1 84 ? 8.981 -6.062 -5.708 1.00 87.38 84 MET A CA 1
ATOM 678 C C . MET A 1 84 ? 10.115 -6.949 -5.195 1.00 87.38 84 MET A C 1
ATOM 680 O O . MET A 1 84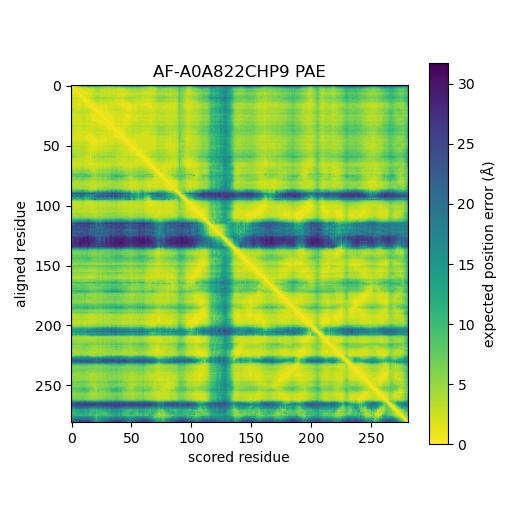 ? 11.232 -6.821 -5.682 1.00 87.38 84 MET A O 1
ATOM 684 N N . HIS A 1 85 ? 9.844 -7.883 -4.281 1.00 86.25 85 HIS A N 1
ATOM 685 C CA . HIS A 1 85 ? 10.824 -8.872 -3.834 1.00 86.25 85 HIS A CA 1
ATOM 686 C C . HIS A 1 85 ? 11.314 -9.739 -4.995 1.00 86.25 85 HIS A C 1
ATOM 688 O O . HIS A 1 85 ? 12.513 -9.912 -5.150 1.00 86.25 85 HIS A O 1
ATOM 694 N N . ASP A 1 86 ? 10.435 -10.251 -5.856 1.00 85.69 86 ASP A N 1
ATOM 695 C CA . ASP A 1 86 ? 10.869 -11.074 -6.994 1.00 85.69 86 ASP A CA 1
ATOM 696 C C . ASP A 1 86 ? 11.655 -10.254 -8.026 1.00 85.69 86 ASP A C 1
ATOM 698 O O . ASP A 1 86 ? 12.647 -10.724 -8.583 1.00 85.69 86 ASP A O 1
ATOM 702 N N . THR A 1 87 ? 11.273 -8.990 -8.213 1.00 83.69 87 THR A N 1
ATOM 703 C CA . THR A 1 87 ? 11.991 -8.049 -9.083 1.00 83.69 87 THR A CA 1
ATOM 704 C C . THR A 1 87 ? 13.369 -7.682 -8.510 1.00 83.69 87 THR A C 1
ATOM 706 O O . THR A 1 87 ? 14.331 -7.591 -9.268 1.00 83.69 87 THR A O 1
ATOM 709 N N . ILE A 1 88 ? 13.485 -7.511 -7.183 1.00 77.62 88 ILE A N 1
ATOM 710 C CA . ILE A 1 88 ? 14.705 -7.095 -6.456 1.00 77.62 88 ILE A CA 1
ATOM 711 C C . ILE A 1 88 ? 15.529 -8.277 -5.911 1.00 77.62 88 ILE A C 1
ATOM 713 O O . ILE A 1 88 ? 16.647 -8.080 -5.447 1.00 77.62 88 ILE A O 1
ATOM 717 N N . LYS A 1 89 ? 15.063 -9.521 -6.027 1.00 67.06 89 LYS A N 1
ATOM 718 C CA . LYS A 1 89 ? 15.880 -10.727 -5.812 1.00 67.06 89 LYS A CA 1
ATOM 719 C C . LYS A 1 89 ? 16.647 -11.138 -7.075 1.00 67.06 89 LYS A C 1
ATOM 721 O O . LYS A 1 89 ? 17.738 -11.687 -6.977 1.00 67.06 89 LYS A O 1
ATOM 726 N N . ASN A 1 90 ? 16.108 -10.813 -8.249 1.00 61.91 90 ASN A N 1
ATOM 727 C CA . ASN A 1 90 ? 16.774 -10.956 -9.549 1.00 61.91 90 ASN A CA 1
ATOM 728 C C . ASN A 1 90 ? 17.920 -9.962 -9.898 1.00 61.91 90 ASN A C 1
ATOM 730 O O . ASN A 1 90 ? 18.515 -10.141 -10.954 1.00 61.91 90 ASN A O 1
ATOM 734 N N . PRO A 1 91 ? 18.285 -8.938 -9.103 1.00 57.03 91 PRO A N 1
ATOM 735 C CA . PRO A 1 91 ? 19.495 -8.149 -9.219 1.00 57.03 91 PRO A CA 1
ATOM 736 C C . PRO A 1 91 ? 20.530 -8.516 -8.135 1.00 57.03 91 PRO A C 1
ATOM 738 O O . PRO A 1 91 ? 20.464 -8.057 -6.999 1.00 57.03 91 PRO A O 1
ATOM 741 N N . ASN A 1 92 ? 21.611 -9.189 -8.527 1.00 54.91 92 ASN A N 1
ATOM 742 C CA . ASN A 1 92 ? 22.895 -9.183 -7.802 1.00 54.91 92 ASN A CA 1
ATOM 743 C C . ASN A 1 92 ? 23.610 -7.816 -7.951 1.00 54.91 92 ASN A C 1
ATOM 745 O O . ASN A 1 92 ? 24.768 -7.733 -8.343 1.00 54.91 92 ASN A O 1
ATOM 749 N N . GLY A 1 93 ? 22.889 -6.705 -7.795 1.00 54.78 93 GLY A N 1
ATOM 750 C CA . GLY A 1 93 ? 23.416 -5.344 -7.928 1.00 54.78 93 GLY A CA 1
ATOM 751 C C . GLY A 1 93 ? 22.445 -4.302 -7.390 1.00 54.78 93 GLY A C 1
ATOM 752 O O . GLY A 1 93 ? 21.250 -4.554 -7.250 1.00 54.78 93 GLY A O 1
ATOM 753 N N . GLU A 1 94 ? 22.990 -3.150 -7.029 1.00 62.47 94 GLU A N 1
ATOM 754 C CA . GLU A 1 94 ? 22.344 -2.158 -6.178 1.00 62.47 94 GLU A CA 1
ATOM 755 C C . GLU A 1 94 ? 21.207 -1.427 -6.913 1.00 62.47 94 GLU A C 1
ATOM 757 O O . GLU A 1 94 ? 21.416 -0.421 -7.581 1.00 62.47 94 GLU A O 1
ATOM 762 N N . VAL A 1 95 ? 19.961 -1.895 -6.772 1.00 67.31 95 VAL A N 1
ATOM 763 C CA . VAL A 1 95 ? 18.809 -0.997 -6.963 1.00 67.31 95 VAL A CA 1
ATOM 764 C C . VAL A 1 95 ? 18.914 0.090 -5.888 1.00 67.31 95 VAL A C 1
ATOM 766 O O . VAL A 1 95 ? 18.711 -0.178 -4.697 1.00 67.31 95 VAL A O 1
ATOM 769 N N . TYR A 1 96 ? 19.275 1.307 -6.297 1.00 72.19 96 TYR A N 1
ATOM 770 C CA . TYR A 1 96 ? 19.554 2.420 -5.386 1.00 72.19 96 TYR A CA 1
ATOM 771 C C . TYR A 1 96 ? 18.293 3.136 -4.916 1.00 72.19 96 TYR A C 1
ATOM 773 O O . TYR A 1 96 ? 18.327 3.779 -3.869 1.00 72.19 96 TYR A O 1
ATOM 781 N N . SER A 1 97 ? 17.186 3.023 -5.655 1.00 84.62 97 SER A N 1
ATOM 782 C CA . SER A 1 97 ? 15.948 3.724 -5.319 1.00 84.62 97 SER A CA 1
ATOM 783 C C . SER A 1 97 ? 14.697 2.933 -5.692 1.00 84.62 97 SER A C 1
ATOM 785 O O . SER A 1 97 ? 14.635 2.277 -6.733 1.00 84.62 97 SER A O 1
ATOM 787 N N . CYS A 1 98 ? 13.686 3.025 -4.835 1.00 88.69 98 CYS A N 1
ATOM 788 C CA . CYS A 1 98 ? 12.337 2.541 -5.081 1.00 88.69 98 CYS A CA 1
ATOM 789 C C . CYS A 1 98 ? 11.371 3.705 -4.865 1.00 88.69 98 CYS A C 1
ATOM 791 O O . CYS A 1 98 ? 11.479 4.415 -3.863 1.00 88.69 98 CYS A O 1
ATOM 793 N N . ILE A 1 99 ? 10.446 3.894 -5.804 1.00 90.56 99 ILE A N 1
ATOM 794 C CA . ILE A 1 99 ? 9.349 4.851 -5.702 1.00 90.56 99 ILE A CA 1
ATOM 795 C C . ILE A 1 99 ? 8.028 4.065 -5.794 1.00 90.56 99 ILE A C 1
ATOM 797 O O . ILE A 1 99 ? 7.775 3.442 -6.828 1.00 90.56 99 ILE A O 1
ATOM 801 N N . PRO A 1 100 ? 7.183 4.114 -4.749 1.00 92.25 100 PRO A N 1
ATOM 802 C CA . PRO A 1 100 ? 7.393 4.862 -3.508 1.00 92.25 100 PRO A CA 1
ATOM 803 C C . PRO A 1 100 ? 8.548 4.334 -2.643 1.00 92.25 100 PRO A C 1
ATOM 805 O O . PRO A 1 100 ? 8.992 3.199 -2.782 1.00 92.25 100 PRO A O 1
ATOM 808 N N . TYR A 1 101 ? 9.030 5.187 -1.738 1.00 91.50 101 TYR A N 1
ATOM 809 C CA . TYR A 1 101 ? 10.060 4.839 -0.758 1.00 91.50 101 TYR A CA 1
ATOM 810 C C . TYR A 1 101 ? 9.475 3.991 0.377 1.00 91.50 101 TYR A C 1
ATOM 812 O O . TYR A 1 101 ? 10.058 2.987 0.793 1.00 91.50 101 TYR A O 1
ATOM 820 N N . LYS A 1 102 ? 8.303 4.397 0.873 1.00 92.88 102 LYS A N 1
ATOM 821 C CA . LYS A 1 102 ? 7.605 3.745 1.978 1.00 92.88 102 LYS A CA 1
ATOM 822 C C . LYS A 1 102 ? 6.119 3.618 1.676 1.00 92.88 102 LYS A C 1
ATOM 824 O O . LYS A 1 102 ? 5.517 4.516 1.091 1.00 92.88 102 LYS A O 1
ATOM 829 N N . ILE A 1 103 ? 5.546 2.511 2.125 1.00 94.75 103 ILE A N 1
ATOM 830 C CA . ILE A 1 103 ? 4.108 2.260 2.119 1.00 94.75 103 ILE A CA 1
ATOM 831 C C . ILE A 1 103 ? 3.675 1.724 3.483 1.00 94.75 103 ILE A C 1
ATOM 833 O O . ILE A 1 103 ? 4.476 1.135 4.212 1.00 94.75 103 ILE A O 1
ATOM 837 N N . GLY A 1 104 ? 2.409 1.899 3.829 1.00 94.81 104 GLY A N 1
ATOM 838 C CA . GLY A 1 104 ? 1.840 1.309 5.033 1.00 94.81 104 GLY A CA 1
ATOM 839 C C . GLY A 1 104 ? 0.331 1.459 5.090 1.00 94.81 104 GLY A C 1
ATOM 840 O O . GLY A 1 104 ? -0.241 2.288 4.388 1.00 94.81 104 GLY A O 1
ATOM 841 N N . THR A 1 105 ? -0.323 0.658 5.919 1.00 95.50 105 THR A N 1
ATOM 842 C CA . THR A 1 105 ? -1.762 0.790 6.155 1.00 95.50 105 THR A CA 1
ATOM 843 C C . THR A 1 105 ? -1.975 1.550 7.445 1.00 95.50 105 THR A C 1
ATOM 845 O O . THR A 1 105 ? -1.525 1.132 8.513 1.00 95.50 105 THR A O 1
ATOM 848 N N . LEU A 1 106 ? -2.683 2.671 7.352 1.00 96.69 106 LEU A N 1
ATOM 849 C CA . LEU A 1 106 ? -3.172 3.400 8.513 1.00 96.69 106 LEU A CA 1
ATOM 850 C C . LEU A 1 106 ? -4.435 2.729 9.024 1.00 96.69 106 LEU A C 1
ATOM 852 O O . LEU A 1 106 ? -5.334 2.422 8.246 1.00 96.69 106 LEU A O 1
ATOM 856 N N . CYS A 1 107 ? -4.518 2.557 10.334 1.00 96.69 107 CYS A N 1
ATOM 857 C CA . CYS A 1 107 ? -5.677 2.049 11.039 1.00 96.69 107 CYS A CA 1
ATOM 858 C C . CYS A 1 107 ? -6.221 3.128 11.983 1.00 96.69 107 CYS A C 1
ATOM 860 O O . CYS A 1 107 ? -5.462 3.840 12.646 1.00 96.69 107 CYS A O 1
ATOM 862 N N . MET A 1 108 ? -7.545 3.257 12.029 1.00 96.88 108 MET A N 1
ATOM 863 C CA . MET A 1 108 ? -8.250 4.176 12.920 1.00 96.88 108 MET A CA 1
ATOM 864 C C . MET A 1 108 ? -9.493 3.485 13.493 1.00 96.88 108 MET A C 1
ATOM 866 O O . MET A 1 108 ? -10.371 3.102 12.714 1.00 96.88 108 MET A O 1
ATOM 870 N N . PRO A 1 109 ? -9.627 3.326 14.821 1.00 95.75 109 PRO A N 1
ATOM 871 C CA . PRO A 1 109 ? -10.857 2.833 15.419 1.00 95.75 109 PRO A CA 1
ATOM 872 C C . PRO A 1 109 ? -11.978 3.850 15.240 1.00 95.75 109 PRO A C 1
ATOM 874 O O . PRO A 1 109 ? -11.815 5.055 15.461 1.00 95.75 109 PRO A O 1
ATOM 877 N N . VAL A 1 110 ? -13.146 3.349 14.851 1.00 94.94 110 VAL A N 1
ATOM 878 C CA . VAL A 1 110 ? -14.282 4.201 14.529 1.00 94.94 110 VAL A CA 1
ATOM 879 C C . VAL A 1 110 ? -15.578 3.735 15.165 1.00 94.94 110 VAL A C 1
ATOM 881 O O . VAL A 1 110 ? -15.869 2.544 15.329 1.00 94.94 110 VAL A O 1
ATOM 884 N N . SER A 1 111 ? -16.395 4.729 15.482 1.00 92.62 111 SER A N 1
ATOM 885 C CA . SER A 1 111 ? -17.830 4.562 15.587 1.00 92.62 111 SER A CA 1
ATOM 886 C C . SER A 1 111 ? -18.434 4.269 14.226 1.00 92.62 111 SER A C 1
ATOM 888 O O . SER A 1 111 ? -17.821 4.495 13.182 1.00 92.62 111 SER A O 1
ATOM 890 N N . ARG A 1 112 ? -19.670 3.771 14.220 1.00 87.88 112 ARG A N 1
ATOM 891 C CA . ARG A 1 112 ? -20.357 3.498 12.962 1.00 87.88 112 ARG A CA 1
ATOM 892 C C . ARG A 1 112 ? -20.412 4.770 12.107 1.00 87.88 112 ARG A C 1
ATOM 894 O O . ARG A 1 112 ? -20.960 5.779 12.564 1.00 87.88 112 ARG A O 1
ATOM 901 N N . PRO A 1 113 ? -19.908 4.727 10.866 1.00 83.38 113 PRO A N 1
ATOM 902 C CA . PRO A 1 113 ? -19.938 5.895 10.017 1.00 83.38 113 PRO A CA 1
ATOM 903 C C . PRO A 1 113 ? -21.374 6.249 9.638 1.00 83.38 113 PRO A C 1
ATOM 905 O O . PRO A 1 113 ? -22.188 5.389 9.282 1.00 83.38 113 PRO A O 1
ATOM 908 N N . LYS A 1 114 ? -21.687 7.545 9.686 1.00 75.81 114 LYS A N 1
ATOM 909 C CA . LYS A 1 114 ? -22.908 8.071 9.076 1.00 75.81 114 LYS A CA 1
ATOM 910 C C . LYS A 1 114 ? -22.759 7.934 7.561 1.00 75.81 114 LYS A C 1
ATOM 912 O O . LYS A 1 114 ? -21.750 8.355 6.997 1.00 75.81 114 LYS A O 1
ATOM 917 N N . ARG A 1 115 ? -23.754 7.347 6.892 1.00 62.81 115 ARG A N 1
ATOM 918 C CA . ARG A 1 115 ? -23.778 7.308 5.425 1.00 62.81 115 ARG A CA 1
ATOM 919 C C . ARG A 1 115 ? -24.027 8.722 4.915 1.00 62.81 115 ARG A C 1
ATOM 921 O O . ARG A 1 115 ? -25.106 9.270 5.128 1.00 62.81 115 ARG A O 1
ATOM 928 N N . SER A 1 116 ? -23.033 9.310 4.262 1.00 56.16 116 SER A N 1
ATOM 929 C CA . SER A 1 116 ? -23.222 10.571 3.554 1.00 56.16 116 SER A CA 1
ATOM 930 C C . SER A 1 116 ? -23.963 10.309 2.241 1.00 56.16 116 SER A C 1
ATOM 932 O O . SER A 1 116 ? -23.701 9.316 1.552 1.00 56.16 116 SER A O 1
ATOM 934 N N . ARG A 1 117 ? -24.878 11.209 1.855 1.00 57.41 117 ARG A N 1
ATOM 935 C CA . ARG A 1 117 ? -25.501 11.176 0.517 1.00 57.41 117 ARG A CA 1
ATOM 936 C C . ARG A 1 117 ? -24.437 11.272 -0.586 1.00 57.41 117 ARG A C 1
ATOM 938 O O . ARG A 1 117 ? -24.569 10.616 -1.611 1.00 57.41 117 ARG A O 1
ATOM 945 N N . ILE A 1 118 ? -23.347 11.999 -0.322 1.00 58.59 118 ILE A N 1
ATOM 946 C CA . ILE A 1 118 ? -22.204 12.149 -1.232 1.00 58.59 118 ILE A CA 1
ATOM 947 C C . ILE A 1 118 ? -21.410 10.845 -1.335 1.00 58.59 118 ILE A C 1
ATOM 949 O O . ILE A 1 118 ? -21.098 10.429 -2.442 1.00 58.59 118 ILE A O 1
ATOM 953 N N . SER A 1 119 ? -21.145 10.142 -0.225 1.00 57.22 119 SER A N 1
ATOM 954 C CA . SER A 1 119 ? -20.433 8.854 -0.306 1.00 57.22 119 SER A CA 1
ATOM 955 C C . SER A 1 119 ? -21.255 7.816 -1.070 1.00 57.22 119 SER A C 1
ATOM 957 O O . SER A 1 119 ? -20.695 7.030 -1.819 1.00 57.22 119 SER A O 1
ATOM 959 N N . SER A 1 120 ? -22.584 7.847 -0.929 1.00 59.81 120 SER A N 1
ATOM 960 C CA . SER A 1 120 ? -23.490 6.972 -1.686 1.00 59.81 120 SER A CA 1
ATOM 961 C C . SER A 1 120 ? -23.429 7.264 -3.191 1.00 59.81 120 SER A C 1
ATOM 963 O O . SER A 1 120 ? -23.438 6.338 -3.994 1.00 59.81 120 SER A O 1
ATOM 965 N N . PHE A 1 121 ? -23.306 8.539 -3.568 1.00 58.16 121 PHE A N 1
ATOM 966 C CA . PHE A 1 121 ? -23.156 8.975 -4.956 1.00 58.16 121 PHE A CA 1
ATOM 967 C C . PHE A 1 121 ? -21.765 8.666 -5.536 1.00 58.16 121 PHE A C 1
ATOM 969 O O . PHE A 1 121 ? -21.671 8.127 -6.633 1.00 58.16 121 PHE A O 1
ATOM 976 N N . CYS A 1 122 ? -20.682 8.922 -4.795 1.00 56.38 122 CYS A N 1
ATOM 977 C CA . CYS A 1 122 ? -19.325 8.553 -5.212 1.00 56.38 122 CYS A CA 1
ATOM 978 C C . CYS A 1 122 ? -19.176 7.036 -5.348 1.00 56.38 122 CYS A C 1
ATOM 980 O O . CYS A 1 122 ? -18.628 6.579 -6.341 1.00 56.38 122 CYS A O 1
ATOM 982 N N . SER A 1 123 ? -19.713 6.248 -4.412 1.00 55.97 123 SER A N 1
ATOM 983 C CA . SER A 1 123 ? -19.771 4.791 -4.558 1.00 55.97 123 SER A CA 1
ATOM 984 C C . SER A 1 123 ? -20.597 4.377 -5.778 1.00 55.97 123 SER A C 1
ATOM 986 O O . SER A 1 123 ? -20.200 3.454 -6.473 1.00 55.97 123 SER A O 1
ATOM 988 N N . PHE A 1 124 ? -21.702 5.056 -6.091 1.00 56.62 124 PHE A N 1
ATOM 989 C CA . PHE A 1 124 ? -22.493 4.765 -7.291 1.00 56.62 124 PHE A CA 1
ATOM 990 C C . PHE A 1 124 ? -21.730 5.050 -8.597 1.00 56.62 124 PHE A C 1
ATOM 992 O O . PHE A 1 124 ? -21.795 4.250 -9.521 1.00 56.62 124 PHE A O 1
ATOM 999 N N . ILE A 1 125 ? -20.978 6.153 -8.669 1.00 57.81 125 ILE A N 1
ATOM 1000 C CA . ILE A 1 125 ? -20.193 6.512 -9.863 1.00 57.81 125 ILE A CA 1
ATOM 1001 C C . ILE A 1 125 ? -18.929 5.656 -9.996 1.00 57.81 125 ILE A C 1
ATOM 1003 O O . ILE A 1 125 ? -18.566 5.261 -11.099 1.00 57.81 125 ILE A O 1
ATOM 1007 N N . LEU A 1 126 ? -18.241 5.393 -8.883 1.00 54.19 126 LEU A N 1
ATOM 1008 C CA . LEU A 1 126 ? -16.919 4.759 -8.867 1.00 54.19 126 LEU A CA 1
ATOM 1009 C C . LEU A 1 126 ? -16.971 3.238 -8.671 1.00 54.19 126 LEU A C 1
ATOM 1011 O O . LEU A 1 126 ? -15.938 2.588 -8.792 1.00 54.19 126 LEU A O 1
ATOM 1015 N N . SER A 1 127 ? -18.132 2.651 -8.356 1.00 46.94 127 SER A N 1
ATOM 1016 C CA . SER A 1 127 ? -18.278 1.198 -8.224 1.00 46.94 127 SER A CA 1
ATOM 1017 C C . SER A 1 127 ? -19.343 0.660 -9.179 1.00 46.94 127 SER A C 1
ATOM 1019 O O . SER A 1 127 ? -20.543 0.794 -8.963 1.00 46.94 127 SER A O 1
ATOM 1021 N N . SER A 1 128 ? -18.896 -0.017 -10.233 1.00 35.00 128 SER A N 1
ATOM 1022 C CA . SER A 1 128 ? -19.754 -0.737 -11.181 1.00 35.00 128 SER A CA 1
ATOM 1023 C C . SER A 1 128 ? -20.338 -2.041 -10.605 1.00 35.00 128 SER A C 1
ATOM 1025 O O . SER A 1 128 ? -21.050 -2.746 -11.316 1.00 35.00 128 SER A O 1
ATOM 1027 N N . SER A 1 129 ? -20.062 -2.407 -9.341 1.00 36.41 129 SER A N 1
ATOM 1028 C CA . SER A 1 129 ? -20.424 -3.743 -8.830 1.00 36.41 129 SER A CA 1
ATOM 1029 C C . SER A 1 129 ? -20.628 -3.925 -7.315 1.00 36.41 129 SER A C 1
ATOM 1031 O O . SER A 1 129 ? -20.890 -5.054 -6.892 1.00 36.41 129 SER A O 1
ATOM 1033 N N . MET A 1 130 ? -20.588 -2.899 -6.453 1.00 38.47 130 MET A N 1
ATOM 1034 C CA . MET A 1 130 ? -20.751 -3.153 -5.008 1.00 38.47 130 MET A CA 1
ATOM 1035 C C . MET A 1 130 ? -22.227 -3.265 -4.588 1.00 38.47 130 MET A C 1
ATOM 1037 O O . MET A 1 130 ? -22.865 -2.294 -4.180 1.00 38.47 130 MET A O 1
ATOM 1041 N N . LYS A 1 131 ? -22.764 -4.495 -4.619 1.00 33.88 131 LYS A N 1
ATOM 1042 C CA . LYS A 1 131 ? -23.962 -4.871 -3.848 1.00 33.88 131 LYS A CA 1
ATOM 1043 C C . LYS A 1 131 ? -23.717 -4.556 -2.369 1.00 33.88 131 LYS A C 1
ATOM 1045 O O . LYS A 1 131 ? -22.794 -5.076 -1.749 1.00 33.88 131 LYS A O 1
ATOM 1050 N N . ILE A 1 132 ? -24.569 -3.705 -1.806 1.00 37.41 132 ILE A N 1
ATOM 1051 C CA . ILE A 1 132 ? -24.561 -3.316 -0.393 1.00 37.41 132 ILE A CA 1
ATOM 1052 C C . ILE A 1 132 ? -25.025 -4.519 0.439 1.00 37.41 132 ILE A C 1
ATOM 1054 O O . ILE A 1 132 ? -26.225 -4.728 0.617 1.00 37.41 132 ILE A O 1
ATOM 1058 N N . ILE A 1 133 ? -24.086 -5.319 0.941 1.00 40.06 133 ILE A N 1
ATOM 1059 C CA . ILE A 1 133 ? -24.381 -6.393 1.897 1.00 40.06 133 ILE A CA 1
ATOM 1060 C C . ILE A 1 133 ? -24.562 -5.758 3.287 1.00 40.06 133 ILE A C 1
ATOM 1062 O O . ILE A 1 133 ? -23.790 -4.892 3.697 1.00 40.06 133 ILE A O 1
ATOM 1066 N N . LYS A 1 134 ? -25.642 -6.132 3.985 1.00 39.50 134 LYS A N 1
ATOM 1067 C CA . LYS A 1 134 ? -26.041 -5.615 5.312 1.00 39.50 134 LYS A CA 1
ATOM 1068 C C . LYS A 1 134 ? -25.284 -6.271 6.484 1.00 39.50 134 LYS A C 1
ATOM 1070 O O . LYS A 1 134 ? -25.579 -5.947 7.635 1.00 39.50 134 LYS A O 1
ATOM 1075 N N . ASP A 1 135 ? -24.310 -7.125 6.195 1.00 43.59 135 ASP A N 1
A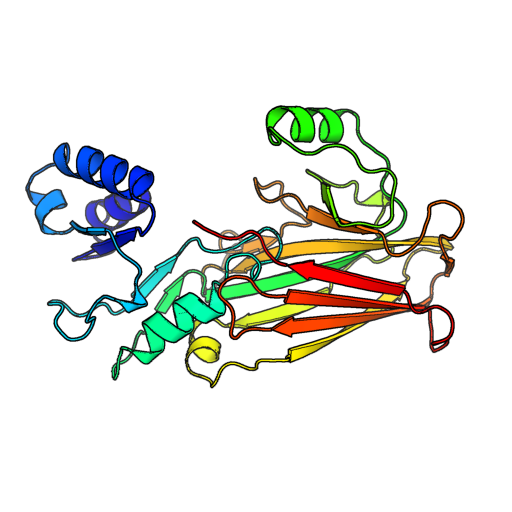TOM 1076 C CA . ASP A 1 135 ? -23.625 -7.978 7.166 1.00 43.59 135 ASP A CA 1
ATOM 1077 C C . ASP A 1 135 ? -22.216 -7.474 7.509 1.00 43.59 135 ASP A C 1
ATOM 1079 O O . ASP A 1 135 ? -21.663 -6.599 6.837 1.00 43.59 135 ASP A O 1
ATOM 1083 N N . VAL A 1 136 ? -21.661 -8.016 8.599 1.00 57.75 136 VAL A N 1
ATOM 1084 C CA . VAL A 1 136 ? -20.242 -7.897 8.976 1.00 57.75 136 VAL A CA 1
ATOM 1085 C C . VAL A 1 136 ? -19.378 -8.093 7.728 1.00 57.75 136 VAL A C 1
ATOM 1087 O O . VAL A 1 136 ? -19.536 -9.078 7.010 1.00 57.75 136 VAL A O 1
ATOM 1090 N N . GLY A 1 137 ? -18.499 -7.137 7.439 1.00 69.94 137 GLY A N 1
ATOM 1091 C CA . GLY A 1 137 ? -17.768 -7.132 6.179 1.00 69.94 137 GLY A CA 1
ATOM 1092 C C . GLY A 1 137 ? -16.897 -5.902 5.979 1.00 69.94 137 GLY A C 1
ATOM 1093 O O . GLY A 1 137 ? -16.898 -4.968 6.788 1.00 69.94 137 GLY A O 1
ATOM 1094 N N . ILE A 1 138 ? -16.166 -5.916 4.865 1.00 80.06 138 ILE A N 1
ATOM 1095 C CA . ILE A 1 138 ? -15.320 -4.817 4.408 1.00 80.06 138 ILE A CA 1
ATOM 1096 C C . ILE A 1 138 ? -16.087 -3.950 3.402 1.00 80.06 138 ILE A C 1
ATOM 1098 O O . ILE A 1 138 ? -16.608 -4.437 2.399 1.00 80.06 138 ILE A O 1
ATOM 1102 N N . GLN A 1 139 ? -16.187 -2.651 3.673 1.00 83.31 139 GLN A N 1
ATOM 1103 C CA . GLN A 1 139 ? -16.889 -1.689 2.819 1.00 83.31 139 GLN A CA 1
ATOM 1104 C C . GLN A 1 139 ? -15.915 -0.617 2.335 1.00 83.31 139 GLN A C 1
ATOM 1106 O O . GLN A 1 139 ? -15.110 -0.112 3.110 1.00 83.31 139 GLN A O 1
ATOM 1111 N N . GLY A 1 140 ? -15.982 -0.252 1.053 1.00 84.44 140 GLY A N 1
ATOM 1112 C CA . GLY A 1 140 ? -15.246 0.898 0.530 1.00 84.44 140 GLY A CA 1
ATOM 1113 C C . GLY A 1 140 ? -15.984 2.202 0.832 1.00 84.44 140 GLY A C 1
ATOM 1114 O O . GLY A 1 140 ? -17.155 2.342 0.484 1.00 84.44 140 GLY A O 1
ATOM 1115 N N . MET A 1 141 ? -15.307 3.157 1.463 1.00 84.12 141 MET A N 1
ATOM 1116 C CA . MET A 1 141 ? -15.842 4.473 1.791 1.00 84.12 141 MET A CA 1
ATOM 1117 C C . MET A 1 141 ? -14.983 5.575 1.180 1.00 84.12 141 MET A C 1
ATOM 1119 O O . MET A 1 141 ? -13.807 5.719 1.501 1.00 84.12 141 MET A O 1
ATOM 1123 N N . PHE A 1 142 ? -15.595 6.405 0.341 1.00 83.31 142 PHE A N 1
ATOM 1124 C CA . PHE A 1 142 ? -14.968 7.630 -0.141 1.00 83.31 142 PHE A CA 1
ATOM 1125 C C . PHE A 1 142 ? -15.257 8.767 0.837 1.00 83.31 142 PHE A C 1
ATOM 1127 O O . PHE A 1 142 ? -16.418 9.006 1.175 1.00 83.31 142 PHE A O 1
ATOM 1134 N N . ASN A 1 143 ? -14.199 9.454 1.275 1.00 82.19 143 ASN A N 1
ATOM 1135 C CA . ASN A 1 143 ? -14.266 10.607 2.176 1.00 82.19 143 ASN A CA 1
ATOM 1136 C C . ASN A 1 143 ? -15.085 10.339 3.464 1.00 82.19 143 ASN A C 1
ATOM 1138 O O . ASN A 1 143 ? -16.133 10.961 3.679 1.00 82.19 143 ASN A O 1
ATOM 1142 N N . PRO A 1 144 ? -14.674 9.374 4.310 1.00 84.50 144 PRO A N 1
ATOM 1143 C CA . PRO A 1 144 ? -15.399 9.085 5.541 1.00 84.50 144 PRO A CA 1
ATOM 1144 C C . PRO A 1 144 ? -15.394 10.286 6.500 1.00 84.50 144 PRO A C 1
ATOM 1146 O O . PRO A 1 144 ? -14.386 10.969 6.676 1.00 84.50 144 PRO A O 1
ATOM 1149 N N . HIS A 1 145 ? -16.527 10.527 7.165 1.00 85.50 145 HIS A N 1
ATOM 1150 C CA . HIS A 1 145 ? -16.637 11.610 8.143 1.00 85.50 145 HIS A CA 1
ATOM 1151 C C . HIS A 1 145 ? -15.735 11.358 9.358 1.00 85.50 145 HIS A C 1
ATOM 1153 O O . HIS A 1 145 ? -15.877 10.344 10.045 1.00 85.50 145 HIS A O 1
ATOM 1159 N N . LYS A 1 146 ? -14.877 12.335 9.671 1.00 89.06 146 LYS A N 1
ATOM 1160 C CA . LYS A 1 146 ? -13.967 12.303 10.831 1.00 89.06 146 LYS A CA 1
ATOM 1161 C C . LYS A 1 146 ? -14.702 12.251 12.175 1.00 89.06 146 LYS A C 1
ATOM 1163 O O . LYS A 1 146 ? -14.159 11.743 13.148 1.00 89.06 146 LYS A O 1
ATOM 1168 N N . ASP A 1 147 ? -15.976 12.647 12.216 1.00 89.38 147 ASP A N 1
ATOM 1169 C CA . ASP A 1 147 ? -16.854 12.483 13.385 1.00 89.38 147 ASP A CA 1
ATOM 1170 C C . ASP A 1 147 ? -16.985 11.024 13.842 1.00 89.38 147 ASP A C 1
ATOM 1172 O O . ASP A 1 147 ? -17.364 10.769 14.986 1.00 89.38 147 ASP A O 1
ATOM 1176 N N . ALA A 1 148 ? -16.686 10.058 12.970 1.00 91.88 148 ALA A N 1
ATOM 1177 C CA . ALA A 1 148 ? -16.668 8.648 13.324 1.00 91.88 148 ALA A CA 1
ATOM 1178 C C . ALA A 1 148 ? -15.411 8.242 14.112 1.00 91.88 148 ALA A C 1
ATOM 1180 O O . ALA A 1 148 ? -15.457 7.231 14.803 1.00 91.88 148 ALA A O 1
ATOM 1181 N N . PHE A 1 149 ? -14.308 8.992 14.051 1.00 95.19 149 PHE A N 1
ATOM 1182 C CA . PHE A 1 149 ? -13.042 8.594 14.674 1.00 95.19 149 PHE A CA 1
ATOM 1183 C C . PHE A 1 149 ? -13.166 8.574 16.196 1.00 95.19 149 PHE A C 1
ATOM 1185 O O . PHE A 1 149 ? -13.811 9.447 16.776 1.00 95.19 149 PHE A O 1
ATOM 1192 N N . LEU A 1 150 ? -12.590 7.566 16.846 1.00 95.88 150 LEU A N 1
ATOM 1193 C CA . LEU A 1 150 ? -12.550 7.471 18.311 1.00 95.88 150 LEU A CA 1
ATOM 1194 C C . LEU A 1 150 ? -11.254 8.040 18.909 1.00 95.88 150 LEU A C 1
ATOM 1196 O O . LEU A 1 150 ? -11.204 8.293 20.114 1.00 95.88 150 LEU A O 1
ATOM 1200 N N . CYS A 1 151 ? -10.260 8.272 18.054 1.00 94.88 151 CYS A N 1
ATOM 1201 C CA . CYS A 1 151 ? -8.942 8.815 18.365 1.00 94.88 151 CYS A CA 1
ATOM 1202 C C . CYS A 1 151 ? -8.607 9.936 17.368 1.00 94.88 151 CYS A C 1
ATOM 1204 O O . CYS A 1 151 ? -9.152 9.969 16.261 1.00 94.88 151 CYS A O 1
ATOM 1206 N N . GLU A 1 152 ? -7.697 10.834 17.724 1.00 91.00 152 GLU A N 1
ATOM 1207 C CA . GLU A 1 152 ? -7.213 11.906 16.854 1.00 91.00 152 GLU A CA 1
ATOM 1208 C C . GLU A 1 152 ? -6.176 11.393 15.853 1.00 91.00 152 GLU A C 1
ATOM 1210 O O . GLU A 1 152 ? -6.205 11.759 14.674 1.00 91.00 152 GLU A O 1
ATOM 1215 N N . THR A 1 153 ? -5.281 10.510 16.307 1.00 92.69 153 THR A N 1
ATOM 1216 C CA . THR A 1 153 ? -4.116 10.081 15.524 1.00 92.69 153 THR A CA 1
ATOM 1217 C C . THR A 1 153 ? -4.263 8.641 15.020 1.00 92.69 153 THR A C 1
ATOM 1219 O O . THR A 1 153 ? -4.330 7.716 15.836 1.00 92.69 153 THR A O 1
ATOM 1222 N N . PRO A 1 154 ? -4.291 8.408 13.691 1.00 95.50 154 PRO A N 1
ATOM 1223 C CA . PRO A 1 154 ? -4.243 7.057 13.143 1.00 95.50 154 PRO A CA 1
ATOM 1224 C C . PRO A 1 154 ? -2.883 6.415 13.412 1.00 95.50 154 PRO A C 1
ATOM 1226 O O . PRO A 1 154 ? -1.865 7.100 13.476 1.00 95.50 154 PRO A O 1
ATOM 1229 N N . GLN A 1 155 ? -2.863 5.092 13.525 1.00 96.12 155 GLN A N 1
ATOM 1230 C CA . GLN A 1 155 ? -1.637 4.325 13.742 1.00 96.12 155 GLN A CA 1
ATOM 1231 C C . GLN A 1 155 ? -1.338 3.477 12.514 1.00 96.12 155 GLN A C 1
ATOM 1233 O O . GLN A 1 155 ? -2.257 2.954 11.885 1.00 96.12 155 GLN A O 1
ATOM 1238 N N . PHE A 1 156 ? -0.061 3.288 12.194 1.00 95.44 156 PHE A N 1
ATOM 1239 C CA . PHE A 1 156 ? 0.320 2.262 11.231 1.00 95.44 156 PHE A CA 1
ATOM 1240 C C . PHE A 1 156 ? -0.004 0.887 11.808 1.00 95.44 156 PHE A C 1
ATOM 1242 O O . PHE A 1 156 ? 0.401 0.561 12.925 1.00 95.44 156 PHE A O 1
ATOM 1249 N N . ILE A 1 157 ? -0.749 0.092 11.046 1.00 94.19 157 ILE A N 1
ATOM 1250 C CA . ILE A 1 157 ? -0.942 -1.325 11.342 1.00 94.19 157 ILE A CA 1
ATOM 1251 C C . ILE A 1 157 ? 0.026 -2.195 10.553 1.00 94.19 157 ILE A C 1
ATOM 1253 O O . ILE A 1 157 ? 0.405 -3.247 11.025 1.00 94.19 157 ILE A O 1
ATOM 1257 N N . GLU A 1 158 ? 0.502 -1.727 9.408 1.00 92.38 158 GLU A N 1
ATOM 1258 C CA . GLU A 1 158 ? 1.634 -2.309 8.694 1.00 92.38 158 GLU A CA 1
ATOM 1259 C C . GLU A 1 158 ? 2.438 -1.179 8.061 1.00 92.38 158 GLU A C 1
ATOM 1261 O O . GLU A 1 158 ? 1.884 -0.147 7.675 1.00 92.38 158 GLU A O 1
ATOM 1266 N N . GLU A 1 159 ? 3.751 -1.361 7.982 1.00 93.31 159 GLU A N 1
ATOM 1267 C CA . GLU A 1 159 ? 4.661 -0.347 7.474 1.00 93.31 159 GLU A CA 1
ATOM 1268 C C . GLU A 1 159 ? 5.897 -0.995 6.853 1.00 93.31 159 GLU A C 1
ATOM 1270 O O . GLU A 1 159 ? 6.514 -1.893 7.438 1.00 93.31 159 GLU A O 1
ATOM 1275 N N . PHE A 1 160 ? 6.268 -0.515 5.668 1.00 91.62 160 PHE A N 1
ATOM 1276 C CA . PHE A 1 160 ? 7.367 -1.050 4.882 1.00 91.62 160 PHE A CA 1
ATOM 1277 C C . PHE A 1 160 ? 8.168 0.080 4.244 1.00 91.62 160 PHE A C 1
ATOM 1279 O O . PHE A 1 160 ? 7.639 0.870 3.463 1.00 91.62 160 PHE A O 1
ATOM 1286 N N . ILE A 1 161 ? 9.470 0.112 4.526 1.00 91.44 161 ILE A N 1
ATOM 1287 C CA . ILE A 1 161 ? 10.446 0.803 3.679 1.00 91.44 161 ILE A CA 1
ATOM 1288 C C . ILE A 1 161 ? 10.792 -0.174 2.563 1.00 91.44 161 ILE A C 1
ATOM 1290 O O . ILE A 1 161 ? 11.403 -1.215 2.818 1.00 91.44 161 ILE A O 1
ATOM 1294 N N . LEU A 1 162 ? 10.352 0.119 1.341 1.00 88.06 162 LEU A N 1
ATOM 1295 C CA . LEU A 1 162 ? 10.335 -0.871 0.266 1.00 88.06 162 LEU A CA 1
ATOM 1296 C C . LEU A 1 162 ? 11.737 -1.364 -0.072 1.00 88.06 162 LEU A C 1
ATOM 1298 O O . LEU A 1 162 ? 11.953 -2.569 -0.110 1.00 88.06 162 LEU A O 1
ATOM 1302 N N . GLN A 1 163 ? 12.700 -0.453 -0.213 1.00 82.69 163 GLN A N 1
ATOM 1303 C CA . GLN A 1 163 ? 14.084 -0.797 -0.546 1.00 82.69 163 GLN A CA 1
ATOM 1304 C C . GLN A 1 163 ? 14.739 -1.755 0.464 1.00 82.69 163 GLN A C 1
ATOM 1306 O O . GLN A 1 163 ? 15.525 -2.621 0.075 1.00 82.69 163 GLN A O 1
ATOM 1311 N N . ASP A 1 164 ? 14.411 -1.618 1.748 1.00 83.81 164 ASP A N 1
ATOM 1312 C CA . ASP A 1 164 ? 14.976 -2.454 2.808 1.00 83.81 164 ASP A CA 1
ATOM 1313 C C . ASP A 1 164 ? 14.246 -3.789 2.913 1.00 83.81 164 ASP A C 1
ATOM 1315 O O . ASP A 1 164 ? 14.848 -4.829 3.187 1.00 83.81 164 ASP A O 1
ATOM 1319 N N . TYR A 1 165 ? 12.926 -3.758 2.738 1.00 78.25 165 TYR A N 1
ATOM 1320 C CA . TYR A 1 165 ? 12.079 -4.895 3.053 1.00 78.25 165 TYR A CA 1
ATOM 1321 C C . TYR A 1 165 ? 12.112 -5.975 1.973 1.00 78.25 165 TYR A C 1
ATOM 1323 O O . TYR A 1 165 ? 12.207 -7.158 2.281 1.00 78.25 165 TYR A O 1
ATOM 1331 N N . VAL A 1 166 ? 12.122 -5.573 0.706 1.00 77.00 166 VAL A N 1
ATOM 1332 C CA . VAL A 1 166 ? 12.147 -6.467 -0.467 1.00 77.00 166 VAL A CA 1
ATOM 1333 C C . VAL A 1 166 ? 13.420 -7.312 -0.587 1.00 77.00 166 VAL A C 1
ATOM 1335 O O . VAL A 1 166 ? 13.450 -8.257 -1.366 1.00 77.00 166 VAL A O 1
ATOM 1338 N N . ARG A 1 167 ? 14.472 -6.985 0.175 1.00 79.31 167 ARG A N 1
ATOM 1339 C CA . ARG A 1 167 ? 15.731 -7.747 0.234 1.00 79.31 167 ARG A 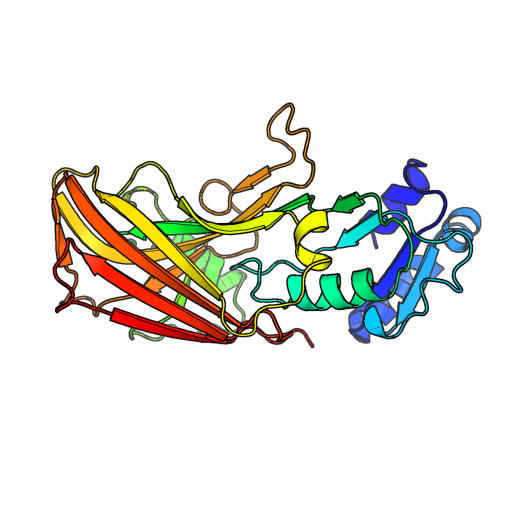CA 1
ATOM 1340 C C . ARG A 1 167 ? 15.727 -8.829 1.314 1.00 79.31 167 ARG A C 1
ATOM 1342 O O . ARG A 1 167 ? 16.645 -9.644 1.367 1.00 79.31 167 ARG A O 1
ATOM 1349 N N . LYS A 1 168 ? 14.734 -8.820 2.204 1.00 83.50 168 LYS A N 1
ATOM 1350 C CA . LYS A 1 168 ? 14.596 -9.804 3.280 1.00 83.50 168 LYS A CA 1
ATOM 1351 C C . LYS A 1 168 ? 13.761 -10.991 2.792 1.00 83.50 168 LYS A C 1
ATOM 1353 O O . LYS A 1 168 ? 12.892 -10.800 1.941 1.00 83.50 168 LYS A O 1
ATOM 1358 N N . PRO A 1 169 ? 13.978 -12.202 3.337 1.00 85.06 169 PRO A N 1
ATOM 1359 C CA . PRO A 1 169 ? 13.068 -13.316 3.108 1.00 85.06 169 PRO A CA 1
ATOM 1360 C C . PRO A 1 169 ? 11.630 -12.919 3.456 1.00 85.06 169 PRO A C 1
ATOM 1362 O O . PRO A 1 169 ? 11.385 -12.340 4.514 1.00 85.06 169 PRO A O 1
ATOM 1365 N N . LEU A 1 170 ? 10.690 -13.224 2.561 1.00 85.88 170 LEU A N 1
ATOM 1366 C CA . LEU A 1 170 ? 9.274 -12.955 2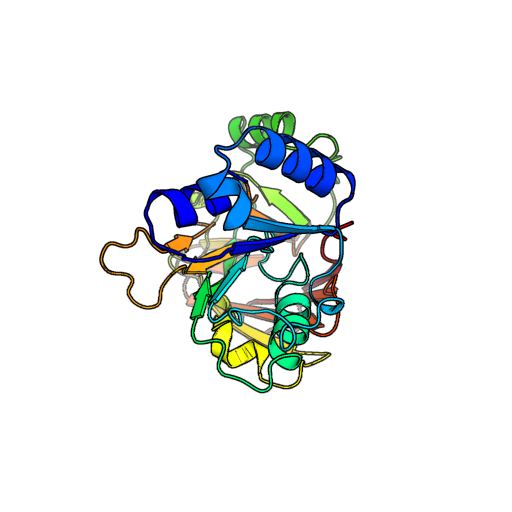.797 1.00 85.88 170 LEU A CA 1
ATOM 1367 C C . LEU A 1 170 ? 8.716 -13.894 3.868 1.00 85.88 170 LEU A C 1
ATOM 1369 O O . LEU A 1 170 ? 8.968 -15.099 3.854 1.00 85.88 170 LEU A O 1
ATOM 1373 N N . GLU A 1 171 ? 7.914 -13.333 4.764 1.00 85.69 171 GLU A N 1
ATOM 1374 C CA . GLU A 1 171 ? 7.227 -14.067 5.823 1.00 85.69 171 GLU A CA 1
ATOM 1375 C C . GLU A 1 171 ? 5.841 -14.509 5.331 1.00 85.69 171 GLU A C 1
ATOM 1377 O O . GLU A 1 171 ? 5.035 -13.688 4.891 1.00 85.69 171 GLU A O 1
ATOM 1382 N N . SER A 1 172 ? 5.537 -15.807 5.424 1.00 84.31 172 SER A N 1
ATOM 1383 C CA . SER A 1 172 ? 4.207 -16.351 5.093 1.00 84.31 172 SER A CA 1
ATOM 1384 C C . SER A 1 172 ? 3.140 -16.009 6.131 1.00 84.31 172 SER A C 1
ATOM 1386 O O . SER A 1 172 ? 1.946 -16.168 5.884 1.00 84.31 172 SER A O 1
ATOM 1388 N N . HIS A 1 173 ? 3.565 -15.552 7.307 1.00 86.12 173 HIS A N 1
ATOM 1389 C CA . HIS A 1 173 ? 2.681 -15.162 8.386 1.00 86.12 173 HIS A CA 1
ATOM 1390 C C . HIS A 1 173 ? 3.326 -14.054 9.210 1.00 86.12 173 HIS A C 1
ATOM 1392 O O . HIS A 1 173 ? 4.135 -14.317 10.102 1.00 86.12 173 HIS A O 1
ATOM 1398 N N . ARG A 1 174 ? 2.964 -12.808 8.907 1.00 89.25 174 ARG A N 1
ATOM 1399 C CA . ARG A 1 174 ? 3.434 -11.644 9.651 1.00 89.25 174 ARG A CA 1
ATOM 1400 C C . ARG A 1 174 ? 2.315 -11.077 10.501 1.00 89.25 174 ARG A C 1
ATOM 1402 O O . ARG A 1 174 ? 1.241 -10.779 9.983 1.00 89.25 174 ARG A O 1
ATOM 1409 N N . VAL A 1 175 ? 2.592 -10.910 11.791 1.00 92.50 175 VAL A N 1
ATOM 1410 C CA . VAL A 1 175 ? 1.646 -10.379 12.776 1.00 92.50 175 VAL A CA 1
ATOM 1411 C C . VAL A 1 175 ? 2.053 -8.967 13.163 1.00 92.50 175 VAL A C 1
ATOM 1413 O O . VAL A 1 175 ? 3.158 -8.734 13.653 1.00 92.50 175 VAL A O 1
ATOM 1416 N N . PHE A 1 176 ? 1.125 -8.037 13.013 1.00 93.12 176 PHE A N 1
ATOM 1417 C CA . PHE A 1 176 ? 1.256 -6.665 13.458 1.00 93.12 176 PHE A CA 1
ATOM 1418 C C . PHE A 1 176 ? 0.293 -6.392 14.602 1.00 93.12 176 PHE A C 1
ATOM 1420 O O . PHE A 1 176 ? -0.840 -6.874 14.612 1.00 93.12 176 PHE A O 1
ATOM 1427 N N . LYS A 1 177 ? 0.748 -5.621 15.586 1.00 93.94 177 LYS A N 1
ATOM 1428 C CA . LYS A 1 177 ? -0.037 -5.280 16.770 1.00 93.94 177 LYS A CA 1
ATOM 1429 C C . LYS A 1 177 ? 0.013 -3.783 16.971 1.00 93.94 177 LYS A C 1
ATOM 1431 O O . LYS A 1 177 ? 1.091 -3.196 16.969 1.00 93.94 177 LYS A O 1
ATOM 1436 N N . THR A 1 178 ? -1.144 -3.186 17.187 1.00 94.94 178 THR A N 1
ATOM 1437 C CA . THR A 1 178 ? -1.249 -1.778 17.546 1.00 94.94 178 THR A CA 1
ATOM 1438 C C . THR A 1 178 ? -2.290 -1.594 18.638 1.00 94.94 178 THR A C 1
ATOM 1440 O O . THR A 1 178 ? -3.138 -2.462 18.875 1.00 94.94 178 THR A O 1
ATOM 1443 N N . LYS A 1 179 ? -2.192 -0.470 19.339 1.00 94.88 179 LYS A N 1
ATOM 1444 C CA . LYS A 1 179 ? -3.135 -0.077 20.375 1.00 94.88 179 LYS A CA 1
ATOM 1445 C C . LYS A 1 179 ? -3.534 1.374 20.181 1.00 94.88 179 LYS A C 1
ATOM 1447 O O . LYS A 1 179 ? -2.717 2.206 19.793 1.00 94.88 179 LYS A O 1
ATOM 1452 N N . PHE A 1 180 ? -4.781 1.659 20.502 1.00 96.50 180 PHE A N 1
ATOM 1453 C CA . PHE A 1 180 ? -5.362 2.985 20.434 1.00 96.50 180 PHE A CA 1
ATOM 1454 C C . PHE A 1 180 ? -5.917 3.355 21.796 1.00 96.50 180 PHE A C 1
ATOM 1456 O O . PHE A 1 180 ? -6.573 2.530 22.425 1.00 96.50 180 PHE A O 1
ATOM 1463 N N . ILE A 1 181 ? -5.689 4.591 22.228 1.00 96.44 181 ILE A N 1
ATOM 1464 C CA . ILE A 1 181 ? -6.342 5.145 23.412 1.00 96.44 181 ILE A CA 1
ATOM 1465 C C . ILE A 1 181 ? -7.531 5.963 22.929 1.00 96.44 181 ILE A C 1
ATOM 1467 O O . ILE A 1 181 ? -7.374 6.857 22.099 1.00 96.44 181 ILE A O 1
ATOM 1471 N N . VAL A 1 182 ? -8.728 5.641 23.408 1.00 96.25 182 VAL A N 1
ATOM 1472 C CA . VAL A 1 182 ? -9.935 6.400 23.077 1.00 96.25 182 VAL A CA 1
ATOM 1473 C C . VAL A 1 182 ? -9.812 7.794 23.683 1.00 96.25 182 VAL A C 1
ATOM 1475 O O . VAL A 1 182 ? -9.664 7.951 24.893 1.00 96.25 182 VAL A O 1
ATOM 1478 N N . GLU A 1 183 ? -9.900 8.820 22.845 1.00 94.75 183 GLU A N 1
ATOM 1479 C CA . GLU A 1 183 ? -9.777 10.221 23.275 1.00 94.75 183 GLU A CA 1
ATOM 1480 C C . GLU A 1 183 ? -11.147 10.896 23.407 1.00 94.75 183 GLU A C 1
ATOM 1482 O O . GLU A 1 183 ? -11.306 11.884 24.122 1.00 94.75 183 GLU A O 1
ATOM 1487 N N . LYS A 1 184 ? -12.185 10.325 22.784 1.00 91.50 184 LYS A N 1
ATOM 1488 C CA . LYS A 1 184 ? -13.563 10.794 22.954 1.00 91.50 184 LYS A CA 1
ATOM 1489 C C . LYS A 1 184 ? -14.109 10.463 24.338 1.00 91.50 184 LYS A C 1
ATOM 1491 O O . LYS A 1 184 ? -14.022 9.325 24.784 1.00 91.50 184 LYS A O 1
ATOM 1496 N N . ARG A 1 185 ? -14.792 11.436 24.959 1.00 90.56 185 ARG A N 1
ATOM 1497 C CA . ARG A 1 185 ? -15.448 11.290 26.274 1.00 90.56 185 ARG A CA 1
ATOM 1498 C C . ARG A 1 185 ? -16.302 10.021 26.365 1.00 90.56 185 ARG A C 1
ATOM 1500 O O . ARG A 1 185 ? -16.164 9.265 27.322 1.00 90.56 185 ARG A O 1
ATOM 1507 N N . THR A 1 186 ? -17.158 9.798 25.370 1.00 91.81 186 THR A N 1
ATOM 1508 C CA . THR A 1 186 ? -17.955 8.578 25.189 1.00 91.81 186 THR A CA 1
ATOM 1509 C C . THR A 1 186 ? -18.132 8.281 23.700 1.00 91.81 186 THR A C 1
ATOM 1511 O O . THR A 1 186 ? -18.110 9.187 22.862 1.00 91.81 186 THR A O 1
ATOM 1514 N N . GLY A 1 187 ? -18.313 7.008 23.352 1.00 91.81 187 GLY A N 1
ATOM 1515 C CA . GLY A 1 187 ? -18.518 6.568 21.977 1.00 91.81 187 GLY A CA 1
ATOM 1516 C C . GLY A 1 187 ? -18.979 5.117 21.885 1.00 91.81 187 GLY A C 1
ATOM 1517 O O . GLY A 1 187 ? -19.081 4.416 22.886 1.00 91.81 187 GLY A O 1
ATOM 1518 N N . LYS A 1 188 ? -19.260 4.670 20.658 1.00 92.06 188 LYS A N 1
ATOM 1519 C CA . LYS A 1 188 ? -19.624 3.278 20.365 1.00 92.06 188 LYS A CA 1
ATOM 1520 C C . LYS A 1 188 ? -18.688 2.717 19.321 1.00 92.06 188 LYS A C 1
ATOM 1522 O O . LYS A 1 188 ? -18.847 3.031 18.145 1.00 92.06 188 LYS A O 1
ATOM 1527 N N . TRP A 1 189 ? -17.737 1.890 19.720 1.00 92.88 189 TRP A N 1
ATOM 1528 C CA . TRP A 1 189 ? -16.827 1.247 18.789 1.00 92.88 189 TRP A CA 1
ATOM 1529 C C . TRP A 1 189 ? -17.546 0.186 17.954 1.00 92.88 189 TRP A C 1
ATOM 1531 O O . TRP A 1 189 ? -18.194 -0.722 18.474 1.00 92.88 189 TRP A O 1
ATOM 1541 N N . ALA A 1 190 ? -17.453 0.327 16.631 1.00 90.94 190 ALA A N 1
ATOM 1542 C CA . ALA A 1 190 ? -18.134 -0.541 15.671 1.00 90.94 190 ALA A CA 1
ATOM 1543 C C . ALA A 1 190 ? -17.176 -1.195 14.665 1.00 90.94 190 ALA A C 1
ATOM 1545 O O . ALA A 1 190 ? -17.576 -2.105 13.936 1.00 90.94 190 ALA A O 1
ATOM 1546 N N . GLY A 1 191 ? -15.933 -0.723 14.582 1.00 92.38 191 GLY A N 1
ATOM 1547 C CA . GLY A 1 191 ? -14.941 -1.270 13.670 1.00 92.38 191 GLY A CA 1
ATOM 1548 C C . GLY A 1 191 ? -13.734 -0.366 13.487 1.00 92.38 191 GLY A C 1
ATOM 1549 O O . GLY A 1 191 ? -13.456 0.498 14.321 1.00 92.38 191 GLY A O 1
ATOM 1550 N N . VAL A 1 192 ? -13.022 -0.569 12.386 1.00 94.06 192 VAL A N 1
ATOM 1551 C CA . VAL A 1 192 ? -11.831 0.212 12.040 1.00 94.06 192 VAL A CA 1
ATOM 1552 C C . VAL A 1 192 ? -11.910 0.711 10.603 1.00 94.06 192 VAL A C 1
ATOM 1554 O O . VAL A 1 192 ? -12.512 0.070 9.740 1.00 94.06 192 VAL A O 1
ATOM 1557 N N . PHE A 1 193 ? -11.299 1.860 10.347 1.00 95.12 193 PHE A N 1
ATOM 1558 C CA . PHE A 1 193 ? -10.917 2.267 9.004 1.00 95.12 193 PHE A CA 1
ATOM 1559 C C . PHE A 1 193 ? -9.487 1.841 8.721 1.00 95.12 193 PHE A C 1
ATOM 1561 O O . PHE A 1 193 ? -8.618 2.036 9.566 1.00 95.12 193 PHE A O 1
ATOM 1568 N N . LEU A 1 194 ? -9.269 1.310 7.522 1.00 94.81 194 LEU A N 1
ATOM 1569 C CA . LEU A 1 194 ? -7.968 1.036 6.938 1.00 94.81 194 LEU A CA 1
ATOM 1570 C C . LEU A 1 194 ? -7.803 1.903 5.691 1.00 94.81 194 LEU A C 1
ATOM 1572 O O . LEU A 1 194 ? -8.723 1.992 4.873 1.00 94.81 194 LEU A O 1
ATOM 1576 N N . ALA A 1 195 ? -6.661 2.559 5.547 1.00 94.94 195 ALA A N 1
ATOM 1577 C CA . ALA A 1 195 ? -6.383 3.412 4.398 1.00 94.94 195 ALA A CA 1
ATOM 1578 C C . ALA A 1 195 ? -4.911 3.329 3.994 1.00 94.94 195 ALA A C 1
ATOM 1580 O O . ALA A 1 195 ? -4.061 3.082 4.858 1.00 94.94 195 ALA A O 1
ATOM 1581 N N . PRO A 1 196 ? -4.588 3.597 2.718 1.00 94.69 196 PRO A N 1
ATOM 1582 C CA . PRO A 1 196 ? -3.212 3.588 2.274 1.00 94.69 196 PRO A CA 1
ATOM 1583 C C . PRO A 1 196 ? -2.464 4.801 2.822 1.00 94.69 196 PRO A C 1
ATOM 1585 O O . PRO A 1 196 ? -2.981 5.922 2.879 1.00 94.69 196 PRO A O 1
ATOM 1588 N N . HIS A 1 197 ? -1.209 4.566 3.170 1.00 95.31 197 HIS A N 1
ATOM 1589 C CA . HIS A 1 197 ? -0.190 5.580 3.348 1.00 95.31 197 HIS A CA 1
ATOM 1590 C C . HIS A 1 197 ? 0.946 5.305 2.378 1.00 95.31 197 HIS A C 1
ATOM 1592 O O . HIS A 1 197 ? 1.433 4.177 2.284 1.00 95.31 197 HIS A O 1
ATOM 1598 N N . VAL A 1 198 ? 1.343 6.334 1.640 1.00 94.44 198 VAL A N 1
ATOM 1599 C CA . VAL A 1 198 ? 2.411 6.248 0.647 1.00 94.44 198 VAL A CA 1
ATOM 1600 C C . VAL A 1 198 ? 3.327 7.439 0.823 1.00 94.44 198 VAL A C 1
ATOM 1602 O O . VAL A 1 198 ? 2.881 8.582 0.814 1.00 94.44 198 VAL A O 1
ATOM 1605 N N . LEU A 1 199 ? 4.622 7.179 0.932 1.00 93.88 199 LEU A N 1
ATOM 1606 C CA . LEU A 1 199 ? 5.658 8.195 0.941 1.00 93.88 199 LEU A CA 1
ATOM 1607 C C . LEU A 1 199 ? 6.585 7.954 -0.251 1.00 93.88 199 LEU A C 1
ATOM 1609 O O . LEU A 1 199 ? 7.303 6.958 -0.314 1.00 93.88 199 LEU A O 1
ATOM 1613 N N . THR A 1 200 ? 6.558 8.870 -1.213 1.00 90.31 200 THR A N 1
ATOM 1614 C CA . THR A 1 200 ? 7.276 8.740 -2.492 1.00 90.31 200 THR A CA 1
ATOM 1615 C C . THR A 1 200 ? 8.777 9.010 -2.383 1.00 90.31 200 THR A C 1
ATOM 1617 O O . THR A 1 200 ? 9.536 8.482 -3.189 1.00 90.31 200 THR A O 1
ATOM 1620 N N . SER A 1 201 ? 9.219 9.768 -1.374 1.00 86.88 201 SER A N 1
ATOM 1621 C CA . SER A 1 201 ? 10.627 10.101 -1.127 1.00 86.88 201 SER A CA 1
ATOM 1622 C C . SER A 1 201 ? 10.935 10.143 0.370 1.00 86.88 201 SER A C 1
ATOM 1624 O O . SER A 1 201 ? 10.092 10.541 1.171 1.00 86.88 201 SER A O 1
ATOM 1626 N N . LYS A 1 202 ? 12.169 9.785 0.745 1.00 84.44 202 LYS A N 1
ATOM 1627 C CA . LYS A 1 202 ? 12.683 9.937 2.116 1.00 84.44 202 LYS A CA 1
ATOM 1628 C C . LYS A 1 202 ? 12.749 11.408 2.546 1.00 84.44 202 LYS A C 1
ATOM 1630 O O . LYS A 1 202 ? 12.544 11.714 3.717 1.00 84.44 202 LYS A O 1
ATOM 1635 N N . ASP A 1 203 ? 13.033 12.307 1.605 1.00 80.50 203 ASP A N 1
ATOM 1636 C CA . ASP A 1 203 ? 13.093 13.746 1.848 1.00 80.50 203 ASP A CA 1
ATOM 1637 C C . ASP A 1 203 ? 11.700 14.356 1.634 1.00 80.50 203 ASP A C 1
ATOM 1639 O O . ASP A 1 203 ? 11.319 14.711 0.519 1.00 80.50 203 ASP A O 1
ATOM 1643 N N . ASN A 1 204 ? 10.900 14.415 2.703 1.00 67.94 204 ASN A N 1
ATOM 1644 C CA . ASN A 1 204 ? 9.534 14.949 2.672 1.00 67.94 204 ASN A CA 1
ATOM 1645 C C . ASN A 1 204 ? 9.487 16.462 2.942 1.00 67.94 204 ASN A C 1
ATOM 1647 O O . ASN A 1 204 ? 8.580 16.960 3.617 1.00 67.94 204 ASN A O 1
ATOM 1651 N N . ARG A 1 205 ? 10.471 17.220 2.447 1.00 58.91 205 ARG A N 1
ATOM 1652 C CA . ARG A 1 205 ? 10.406 18.682 2.496 1.00 58.91 205 ARG A CA 1
ATOM 1653 C C . ARG A 1 205 ? 9.144 19.133 1.745 1.00 58.91 205 ARG A C 1
ATOM 1655 O O . ARG A 1 205 ? 9.040 18.966 0.535 1.00 58.91 205 ARG A O 1
ATOM 1662 N N . ASN A 1 206 ? 8.183 19.684 2.492 1.00 56.69 206 ASN A N 1
ATOM 1663 C CA . ASN A 1 206 ? 6.895 20.252 2.055 1.00 56.69 206 ASN A CA 1
ATOM 1664 C C . ASN A 1 206 ? 5.671 19.313 1.967 1.00 56.69 206 ASN A C 1
ATOM 1666 O O . ASN A 1 206 ? 4.624 19.761 1.507 1.00 56.69 206 ASN A O 1
ATOM 1670 N N . GLY A 1 207 ? 5.727 18.046 2.400 1.00 60.44 207 GLY A N 1
ATOM 1671 C CA . GLY A 1 207 ? 4.519 17.196 2.505 1.00 60.44 207 GLY A CA 1
ATOM 1672 C C . GLY A 1 207 ? 3.848 16.805 1.172 1.00 60.44 207 GLY A C 1
ATOM 1673 O O . GLY A 1 207 ? 2.802 16.148 1.166 1.00 60.44 207 GLY A O 1
ATOM 1674 N N . ILE A 1 208 ? 4.426 17.205 0.032 1.00 64.31 208 ILE A N 1
ATOM 1675 C CA . ILE A 1 208 ? 3.942 16.882 -1.322 1.00 64.31 208 ILE A CA 1
ATOM 1676 C C . ILE A 1 208 ? 4.197 15.400 -1.643 1.00 64.31 208 ILE A C 1
ATOM 1678 O O . ILE A 1 208 ? 3.448 14.796 -2.405 1.00 64.31 208 ILE A O 1
ATOM 1682 N N . ALA A 1 209 ? 5.204 14.794 -1.010 1.00 81.88 209 ALA A N 1
ATOM 1683 C CA . ALA A 1 209 ? 5.617 13.417 -1.256 1.00 81.88 209 ALA A CA 1
ATOM 1684 C C . ALA A 1 209 ? 4.765 12.363 -0.524 1.00 81.88 209 ALA A C 1
ATOM 1686 O O . ALA A 1 209 ? 4.982 11.170 -0.741 1.00 81.88 209 ALA A O 1
ATOM 1687 N N . GLU A 1 210 ? 3.827 12.778 0.330 1.00 90.81 210 GLU A N 1
ATOM 1688 C CA . GLU A 1 210 ? 3.051 11.902 1.210 1.00 90.81 210 GLU A CA 1
ATOM 1689 C C . GLU A 1 210 ? 1.574 11.843 0.809 1.00 90.81 210 GLU A C 1
ATOM 1691 O O . GLU A 1 210 ? 0.924 12.869 0.614 1.00 90.81 210 GLU A O 1
ATOM 1696 N N . ILE A 1 211 ? 1.023 10.637 0.744 1.00 91.81 211 ILE A N 1
ATOM 1697 C CA . ILE A 1 211 ? -0.400 10.365 0.574 1.00 91.81 211 ILE A CA 1
ATOM 1698 C C . ILE A 1 211 ? -0.887 9.702 1.859 1.00 91.81 211 ILE A C 1
ATOM 1700 O O . ILE A 1 211 ? -0.411 8.634 2.222 1.00 91.81 211 ILE A O 1
ATOM 1704 N N . ASP A 1 212 ? -1.853 10.333 2.522 1.00 92.94 212 ASP A N 1
ATOM 1705 C CA . ASP A 1 212 ? -2.561 9.801 3.688 1.00 92.94 212 ASP A CA 1
ATOM 1706 C C . ASP A 1 212 ? -4.036 9.642 3.305 1.00 92.94 212 ASP A C 1
ATOM 1708 O O . ASP A 1 212 ? -4.759 10.637 3.169 1.00 92.94 212 ASP A O 1
ATOM 1712 N N . GLY A 1 213 ? -4.475 8.398 3.101 1.00 92.06 213 GLY A N 1
ATOM 1713 C CA . GLY A 1 213 ? -5.828 8.082 2.648 1.00 92.06 213 GLY A CA 1
ATOM 1714 C C . GLY A 1 213 ? -6.940 8.396 3.659 1.00 92.06 213 GLY A C 1
ATOM 1715 O O . GLY A 1 213 ? -8.107 8.416 3.276 1.00 92.06 213 GLY A O 1
ATOM 1716 N N . LEU A 1 214 ? -6.618 8.679 4.929 1.00 91.94 214 LEU A N 1
ATOM 1717 C CA . LEU A 1 214 ? -7.595 9.155 5.921 1.00 91.94 214 LEU A CA 1
ATOM 1718 C C . LEU A 1 214 ? -7.748 10.681 5.905 1.00 91.94 214 LEU A C 1
ATOM 1720 O O . LEU A 1 214 ? -8.765 11.207 6.370 1.00 91.94 214 LEU A O 1
ATOM 1724 N N . LYS A 1 215 ? -6.747 11.411 5.398 1.00 89.94 215 LYS A N 1
ATOM 1725 C CA . LYS A 1 215 ? -6.759 12.882 5.337 1.00 89.94 215 LYS A CA 1
ATOM 1726 C C . LYS A 1 215 ? -7.087 13.431 3.956 1.00 89.94 215 LYS A C 1
ATOM 1728 O O . LYS A 1 215 ? -7.699 14.496 3.877 1.00 89.94 215 LYS A O 1
ATOM 1733 N N . ARG A 1 216 ? -6.660 12.752 2.889 1.00 86.62 216 ARG A N 1
ATOM 1734 C CA . ARG A 1 216 ? -6.798 13.206 1.501 1.00 86.62 216 ARG A CA 1
ATOM 1735 C C . ARG A 1 216 ? -7.799 12.334 0.755 1.00 86.62 216 ARG A C 1
ATOM 1737 O O . ARG A 1 216 ? -7.803 11.115 0.891 1.00 86.62 216 ARG A O 1
ATOM 1744 N N . MET A 1 217 ? -8.631 12.966 -0.066 1.00 83.31 217 MET A N 1
ATOM 1745 C CA . MET A 1 217 ? -9.508 12.242 -0.979 1.00 83.31 217 MET A CA 1
ATOM 1746 C C . MET A 1 217 ? -8.670 11.676 -2.128 1.00 83.31 217 MET A C 1
ATOM 1748 O O . MET A 1 217 ? -7.956 12.419 -2.798 1.00 83.31 217 MET A O 1
ATOM 1752 N N . THR A 1 218 ? -8.757 10.366 -2.340 1.00 85.50 218 THR A N 1
ATOM 1753 C CA . THR A 1 218 ? -8.080 9.653 -3.429 1.00 85.50 218 THR A CA 1
ATOM 1754 C C . THR A 1 218 ? -9.075 8.723 -4.125 1.00 85.50 218 THR A C 1
ATOM 1756 O O . THR A 1 218 ? -10.207 8.560 -3.661 1.00 85.50 218 THR A O 1
ATOM 1759 N N . ASN A 1 219 ? -8.651 8.095 -5.221 1.00 84.44 219 ASN A N 1
ATOM 1760 C CA . ASN A 1 219 ? -9.435 7.042 -5.867 1.00 84.44 219 ASN A CA 1
ATOM 1761 C C . ASN A 1 219 ? -9.391 5.711 -5.095 1.00 84.44 219 ASN A C 1
ATOM 1763 O O . ASN A 1 219 ? -10.179 4.819 -5.399 1.00 84.44 219 ASN A O 1
ATOM 1767 N N . TRP A 1 220 ? -8.537 5.586 -4.072 1.00 86.56 220 TRP A N 1
ATOM 1768 C CA . TRP A 1 220 ? -8.577 4.470 -3.135 1.00 86.56 220 TRP A CA 1
ATOM 1769 C C . TRP A 1 220 ? -9.652 4.724 -2.069 1.00 86.56 220 TRP A C 1
ATOM 1771 O O . TRP A 1 220 ? -9.497 5.635 -1.246 1.00 86.56 220 TRP A O 1
ATOM 1781 N N . PRO A 1 221 ? -10.755 3.953 -2.037 1.00 87.12 221 PRO A N 1
ATOM 1782 C CA . PRO A 1 221 ? -11.690 4.026 -0.926 1.00 87.12 221 PRO A CA 1
ATOM 1783 C C . PRO A 1 221 ? -11.021 3.599 0.385 1.00 87.12 221 PRO A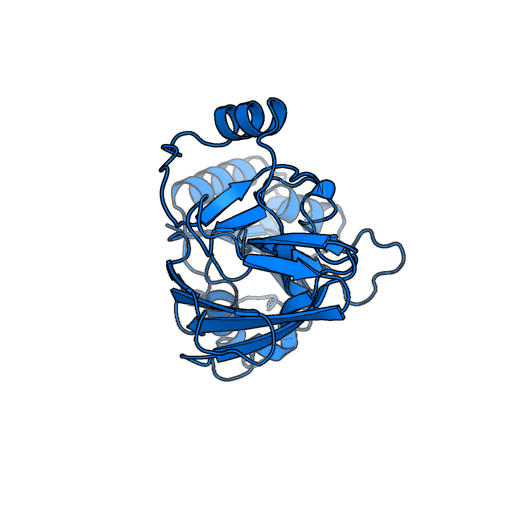 C 1
ATOM 1785 O O . PRO A 1 221 ? -10.331 2.583 0.447 1.00 87.12 221 PRO A O 1
ATOM 1788 N N . VAL A 1 222 ? -11.329 4.313 1.467 1.00 90.88 222 VAL A N 1
ATOM 1789 C CA . VAL A 1 222 ? -11.012 3.871 2.829 1.00 90.88 222 VAL A CA 1
ATOM 1790 C C . VAL A 1 222 ? -11.811 2.605 3.118 1.00 90.88 222 VAL A C 1
ATOM 1792 O O . VAL A 1 222 ? -13.029 2.570 2.927 1.00 90.88 222 VAL A O 1
ATOM 1795 N N . ARG A 1 223 ? -11.149 1.547 3.578 1.00 90.56 223 ARG A N 1
ATOM 1796 C CA . ARG A 1 223 ? -11.803 0.286 3.922 1.00 90.56 223 ARG A CA 1
ATOM 1797 C C . ARG A 1 223 ? -12.352 0.357 5.337 1.00 90.56 223 ARG A C 1
ATOM 1799 O O . ARG A 1 223 ? -11.607 0.404 6.306 1.00 90.56 223 ARG A O 1
ATOM 1806 N N . TYR A 1 224 ? -13.669 0.340 5.464 1.00 90.75 224 TYR A N 1
ATOM 1807 C CA . TYR A 1 224 ? -14.342 0.138 6.736 1.00 90.75 224 TYR A CA 1
ATOM 1808 C C . TYR A 1 224 ? -14.493 -1.351 7.008 1.00 90.75 224 TYR A C 1
ATOM 1810 O O . TYR A 1 224 ? -15.254 -2.027 6.317 1.00 90.75 224 TYR A O 1
ATOM 1818 N N . VAL A 1 225 ? -13.783 -1.848 8.017 1.00 89.19 225 VAL A N 1
ATOM 1819 C CA . VAL A 1 225 ? -13.941 -3.210 8.526 1.00 89.19 225 VAL A CA 1
ATOM 1820 C C . VAL A 1 225 ? -14.893 -3.148 9.711 1.00 89.19 225 VAL A C 1
ATOM 1822 O O . VAL A 1 225 ? -14.543 -2.671 10.796 1.00 89.19 225 VAL A O 1
ATOM 1825 N N . GLN A 1 226 ? -16.129 -3.587 9.490 1.00 87.31 226 GLN A N 1
ATOM 1826 C CA . GLN A 1 226 ? -17.146 -3.623 10.532 1.00 87.31 226 GLN A CA 1
ATOM 1827 C C . GLN A 1 226 ? -16.910 -4.841 11.432 1.00 87.31 226 GLN A C 1
ATOM 1829 O O . GLN A 1 226 ? -17.119 -5.967 10.998 1.00 87.31 226 GLN A O 1
ATOM 1834 N N . MET A 1 227 ? -16.521 -4.621 12.690 1.00 82.88 227 MET A N 1
ATOM 1835 C CA . MET A 1 227 ? -16.178 -5.707 13.622 1.00 82.88 227 MET A CA 1
ATOM 1836 C C . MET A 1 227 ? -17.400 -6.280 14.348 1.00 82.88 227 MET A C 1
ATOM 1838 O O . MET A 1 227 ? -17.390 -7.438 14.755 1.00 82.88 227 MET A O 1
ATOM 1842 N N . TYR A 1 228 ? -18.473 -5.501 14.493 1.00 72.75 228 TYR A N 1
ATOM 1843 C CA . TYR A 1 228 ? -19.681 -5.922 15.205 1.00 72.75 228 TYR A CA 1
ATOM 1844 C C . TYR A 1 228 ? -20.946 -5.604 14.412 1.00 72.75 228 TYR A C 1
ATOM 1846 O O . TYR A 1 228 ? -21.017 -4.627 13.661 1.00 72.75 228 TYR A O 1
ATOM 1854 N N . TYR A 1 229 ? -21.993 -6.409 14.604 1.00 64.69 229 TYR A N 1
ATOM 1855 C CA . TYR A 1 229 ? -23.330 -6.077 14.111 1.00 64.69 229 TYR A CA 1
ATOM 1856 C C . TYR A 1 229 ? -23.828 -4.765 14.731 1.00 64.69 229 TYR A C 1
ATOM 1858 O O . TYR A 1 229 ? -23.437 -4.403 15.836 1.00 64.69 229 TYR A O 1
ATOM 1866 N N . TYR A 1 230 ? -24.730 -4.063 14.037 1.00 53.88 230 TYR A N 1
ATOM 1867 C CA . TYR A 1 230 ? -25.192 -2.719 14.421 1.00 53.88 230 TYR A CA 1
ATOM 1868 C C . TYR A 1 230 ? -25.657 -2.595 15.879 1.00 53.88 230 TYR A C 1
ATOM 1870 O O . TYR A 1 230 ? -25.405 -1.582 16.522 1.00 53.88 230 TYR A O 1
ATOM 1878 N N . GLN A 1 231 ? -26.315 -3.632 16.394 1.00 58.66 231 GLN A N 1
ATOM 1879 C CA . GLN A 1 231 ? -26.847 -3.672 17.757 1.00 58.66 231 GLN A CA 1
ATOM 1880 C C . GLN A 1 231 ? -25.806 -4.090 18.810 1.00 58.66 231 GLN A C 1
ATOM 1882 O O . GLN A 1 231 ? -26.084 -4.005 19.998 1.00 58.66 231 GLN A O 1
ATOM 1887 N N . LYS A 1 232 ? -24.616 -4.534 18.384 1.00 72.94 232 LYS A N 1
ATOM 1888 C CA . LYS A 1 232 ? -23.535 -5.070 19.228 1.00 72.94 232 LYS A CA 1
ATOM 1889 C C . LYS A 1 232 ? -22.291 -4.168 19.267 1.00 72.94 232 LYS A C 1
ATOM 1891 O O . LYS A 1 232 ? -21.224 -4.641 19.637 1.00 72.94 232 LYS A O 1
ATOM 1896 N N . ALA A 1 233 ? -22.396 -2.904 18.843 1.00 84.31 233 ALA A N 1
ATOM 1897 C CA . ALA A 1 233 ? -21.296 -1.952 19.006 1.00 84.31 233 ALA A CA 1
ATOM 1898 C C . ALA A 1 233 ? -20.938 -1.821 20.496 1.00 84.31 233 ALA A C 1
ATOM 1900 O O . ALA A 1 233 ? -21.833 -1.793 21.340 1.00 84.31 233 ALA A O 1
ATOM 1901 N N . ILE A 1 234 ? -19.645 -1.753 20.801 1.00 88.88 234 ILE A N 1
ATOM 1902 C CA . ILE A 1 234 ? -19.141 -1.752 22.176 1.00 88.88 234 ILE A CA 1
ATOM 1903 C C . ILE A 1 234 ? -19.081 -0.312 22.676 1.00 88.88 234 ILE A C 1
ATOM 1905 O O . ILE A 1 234 ? -18.484 0.545 22.021 1.00 88.88 234 ILE A O 1
ATOM 1909 N N . ASP A 1 235 ? -19.698 -0.039 23.822 1.00 91.62 235 ASP A N 1
ATOM 1910 C CA . ASP A 1 235 ? -19.572 1.258 24.481 1.00 91.62 235 ASP A CA 1
ATOM 1911 C C . ASP A 1 235 ? -18.130 1.455 24.960 1.00 91.62 235 ASP A C 1
ATOM 1913 O O . ASP A 1 235 ? -17.557 0.586 25.616 1.00 91.62 235 ASP A O 1
ATOM 1917 N N . VAL A 1 236 ? -17.555 2.604 24.614 1.00 93.44 236 VAL A N 1
ATOM 1918 C CA . VAL A 1 236 ? -16.201 3.004 25.006 1.00 93.44 236 VAL A CA 1
ATOM 1919 C C . VAL A 1 236 ? -16.218 4.411 25.588 1.00 93.44 236 VAL A C 1
ATOM 1921 O O . VAL A 1 236 ? -17.050 5.250 25.222 1.00 93.44 236 VAL A O 1
ATOM 1924 N N . LYS A 1 237 ? -15.283 4.687 26.488 1.00 95.31 237 LYS A N 1
ATOM 1925 C CA . LYS A 1 237 ? -15.066 5.993 27.115 1.00 95.31 237 LYS A CA 1
ATOM 1926 C C . LYS A 1 237 ? -13.616 6.428 26.964 1.00 95.31 237 LYS A C 1
ATOM 1928 O O . LYS A 1 237 ? -12.741 5.633 26.630 1.00 95.31 237 LYS A O 1
ATOM 1933 N N . GLN A 1 238 ? -13.372 7.702 27.241 1.00 96.75 238 GLN A N 1
ATOM 1934 C CA . GLN A 1 238 ? -12.026 8.257 27.215 1.00 96.75 238 GLN A CA 1
ATOM 1935 C C . GLN A 1 238 ? -11.087 7.448 28.119 1.00 96.75 238 GLN A C 1
ATOM 1937 O O . GLN A 1 238 ? -11.416 7.172 29.275 1.00 96.75 238 GLN A O 1
ATOM 1942 N N . GLY A 1 239 ? -9.927 7.084 27.580 1.00 95.56 239 GLY A N 1
ATOM 1943 C CA . GLY A 1 239 ? -8.920 6.266 28.248 1.00 95.56 239 GLY A CA 1
ATOM 1944 C C . GLY A 1 239 ? -9.067 4.757 28.042 1.00 95.56 239 GLY A C 1
ATOM 1945 O O . GLY A 1 239 ? -8.131 4.042 28.386 1.00 95.56 239 GLY A O 1
ATOM 1946 N N . ASP A 1 240 ? -10.174 4.263 27.472 1.00 95.38 240 ASP A N 1
ATOM 1947 C CA . ASP A 1 240 ? -10.257 2.850 27.081 1.00 95.38 240 ASP A CA 1
ATOM 1948 C C . ASP A 1 240 ? -9.226 2.535 25.989 1.00 95.38 240 ASP A C 1
ATOM 1950 O O . ASP A 1 240 ? -8.978 3.346 25.089 1.00 95.38 240 ASP A O 1
ATOM 1954 N N . GLU A 1 241 ? -8.652 1.336 26.046 1.00 95.31 241 GLU A N 1
ATOM 1955 C CA . GLU A 1 241 ? -7.706 0.856 25.042 1.00 95.31 241 GLU A CA 1
ATOM 1956 C C . GLU A 1 241 ? -8.435 0.012 23.991 1.00 95.31 241 GLU A C 1
ATOM 1958 O O . GLU A 1 241 ? -9.222 -0.868 24.324 1.00 95.31 241 GLU A O 1
ATOM 1963 N N . ILE A 1 242 ? -8.173 0.238 22.707 1.00 94.25 242 ILE A N 1
ATOM 1964 C CA . ILE A 1 242 ? -8.619 -0.644 21.623 1.00 94.25 242 ILE A CA 1
ATOM 1965 C C . ILE A 1 242 ? -7.377 -1.286 21.029 1.00 94.25 242 ILE A C 1
ATOM 1967 O O . ILE A 1 242 ? -6.513 -0.604 20.477 1.00 94.25 242 ILE A O 1
ATOM 1971 N N . HIS A 1 243 ? -7.288 -2.604 21.137 1.00 94.06 243 HIS A N 1
ATOM 1972 C CA . HIS A 1 243 ? -6.179 -3.376 20.601 1.00 94.06 243 HIS A CA 1
ATOM 1973 C C . HIS A 1 243 ? -6.571 -3.940 19.248 1.00 94.06 243 HIS A C 1
ATOM 1975 O O . HIS A 1 243 ? -7.691 -4.424 19.075 1.00 94.06 243 HIS A O 1
ATOM 1981 N N . VAL A 1 244 ? -5.640 -3.895 18.299 1.00 93.75 244 VAL A N 1
ATOM 1982 C CA . VAL A 1 244 ? -5.830 -4.470 16.970 1.00 93.75 244 VAL A CA 1
ATOM 1983 C C . VAL A 1 244 ? -4.626 -5.336 16.625 1.00 93.75 244 VAL A C 1
ATOM 1985 O O . VAL A 1 244 ? -3.477 -4.910 16.753 1.00 93.75 244 VAL A O 1
ATOM 1988 N N . VAL A 1 245 ? -4.908 -6.554 16.180 1.00 93.75 245 VAL A N 1
ATOM 1989 C CA . VAL A 1 245 ? -3.949 -7.490 15.603 1.00 93.75 245 VAL A CA 1
ATOM 1990 C C . VAL A 1 245 ? -4.289 -7.655 14.132 1.00 93.75 245 VAL A C 1
ATOM 1992 O O . VAL A 1 245 ? -5.448 -7.846 13.775 1.00 93.75 245 VAL A O 1
ATOM 1995 N N . PHE A 1 246 ? -3.280 -7.562 13.279 1.00 92.31 246 PHE A N 1
ATOM 1996 C CA . PHE A 1 246 ? -3.412 -7.717 11.840 1.00 92.31 246 PHE A CA 1
ATOM 1997 C C . PHE A 1 246 ? -2.394 -8.728 11.362 1.00 92.31 246 PHE A C 1
ATOM 1999 O O . PHE A 1 246 ? -1.202 -8.583 11.614 1.00 92.31 246 PHE A O 1
ATOM 2006 N N . GLU A 1 247 ? -2.866 -9.762 10.695 1.00 92.25 247 GLU A N 1
ATOM 2007 C CA . GLU A 1 247 ? -2.035 -10.812 10.136 1.00 92.25 247 GLU A CA 1
ATOM 2008 C C . GLU A 1 247 ? -2.103 -10.718 8.618 1.00 92.25 247 GLU A C 1
ATOM 2010 O O . GLU A 1 247 ? -3.174 -10.478 8.059 1.00 92.25 247 GLU A O 1
ATOM 2015 N N . SER A 1 248 ? -0.966 -10.916 7.958 1.00 88.62 248 SER A N 1
ATOM 2016 C CA . SER A 1 248 ? -0.874 -10.945 6.498 1.00 88.62 248 SER A CA 1
ATOM 2017 C C . SER A 1 248 ? 0.090 -12.035 6.034 1.00 88.62 248 SER A C 1
ATOM 2019 O O . SER A 1 248 ? 1.081 -12.333 6.708 1.00 88.62 248 SER A O 1
ATOM 2021 N N . ASP A 1 249 ? -0.205 -12.624 4.876 1.00 88.00 249 ASP A N 1
ATOM 2022 C CA . ASP A 1 249 ? 0.704 -13.519 4.155 1.00 88.00 249 ASP A CA 1
ATOM 2023 C C . ASP A 1 249 ? 1.387 -12.753 3.018 1.00 88.00 249 ASP A C 1
ATOM 2025 O O . ASP A 1 249 ? 0.769 -12.458 1.993 1.00 88.00 249 ASP A O 1
ATOM 2029 N N . LEU A 1 250 ? 2.670 -12.436 3.204 1.00 86.31 250 LEU A N 1
ATOM 2030 C CA . LEU A 1 250 ? 3.446 -11.607 2.280 1.00 86.31 250 LEU A CA 1
ATOM 2031 C C . LEU A 1 250 ? 4.032 -12.401 1.110 1.00 86.31 250 LEU A C 1
ATOM 2033 O O . LEU A 1 250 ? 4.653 -11.822 0.220 1.00 86.31 250 LEU A O 1
ATOM 2037 N N . THR A 1 251 ? 3.872 -13.727 1.105 1.00 86.06 251 THR A N 1
ATOM 2038 C CA . THR A 1 251 ? 4.433 -14.599 0.062 1.00 86.06 251 THR A CA 1
ATOM 2039 C C . THR A 1 251 ? 3.550 -14.692 -1.179 1.00 86.06 251 THR A C 1
ATOM 2041 O O . THR A 1 251 ? 3.991 -15.207 -2.211 1.00 86.06 251 THR A O 1
ATOM 2044 N N . LYS A 1 252 ? 2.320 -14.175 -1.097 1.00 82.50 252 LYS A N 1
ATOM 2045 C CA . LYS A 1 252 ? 1.302 -14.255 -2.144 1.00 82.50 252 LYS A CA 1
ATOM 2046 C C . LYS A 1 252 ? 1.168 -12.941 -2.908 1.00 82.50 252 LYS A C 1
ATOM 2048 O O . LYS A 1 252 ? 1.280 -11.861 -2.340 1.00 82.50 252 LYS A O 1
ATOM 2053 N N . GLU A 1 253 ? 0.858 -13.052 -4.198 1.00 78.56 253 GLU A N 1
ATOM 2054 C CA . GLU A 1 253 ? 0.460 -11.914 -5.044 1.00 78.56 253 GLU A CA 1
ATOM 2055 C C . GLU A 1 253 ? -0.932 -11.377 -4.642 1.00 78.56 253 GLU A C 1
ATOM 2057 O O . GLU A 1 253 ? -1.214 -10.201 -4.822 1.00 78.56 253 GLU A O 1
ATOM 2062 N N . CYS A 1 254 ? -1.770 -12.212 -4.016 1.00 79.75 254 CYS A N 1
ATOM 2063 C CA . CYS A 1 254 ? -3.012 -11.801 -3.356 1.00 79.75 254 CYS A CA 1
ATOM 2064 C C . CYS A 1 254 ? -2.913 -12.155 -1.866 1.00 79.75 254 CYS A C 1
ATOM 2066 O O . CYS A 1 254 ? -3.164 -13.313 -1.499 1.00 79.75 254 CYS A O 1
ATOM 2068 N N . PRO A 1 255 ? -2.501 -11.221 -0.994 1.00 78.06 255 PRO A N 1
ATOM 2069 C CA . PRO A 1 255 ? -2.358 -11.522 0.422 1.00 78.06 255 PRO A CA 1
ATOM 2070 C C . PRO A 1 255 ? -3.704 -11.891 1.042 1.00 78.06 255 PRO A C 1
ATOM 2072 O O . PRO A 1 255 ? -4.764 -11.361 0.698 1.00 78.06 255 PRO A O 1
ATOM 2075 N N . THR A 1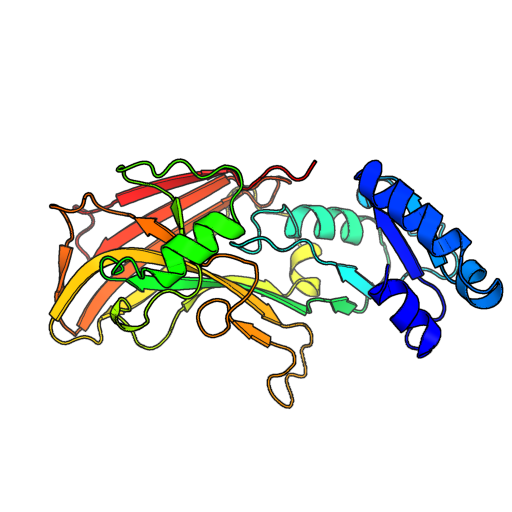 256 ? -3.642 -12.837 1.973 1.00 82.31 256 THR A N 1
ATOM 2076 C CA . THR A 1 256 ? -4.746 -13.130 2.884 1.00 82.31 256 THR A CA 1
ATOM 2077 C C . THR A 1 256 ? -4.517 -12.342 4.155 1.00 82.31 256 THR A C 1
ATOM 2079 O O . THR A 1 256 ? -3.414 -12.378 4.702 1.00 82.31 256 THR A O 1
ATOM 2082 N N . TYR A 1 257 ? -5.557 -11.672 4.628 1.00 85.38 257 TYR A N 1
ATOM 2083 C CA . TYR A 1 257 ? -5.505 -10.898 5.853 1.00 85.38 257 TYR A CA 1
ATOM 2084 C C . TYR A 1 257 ? -6.395 -11.497 6.914 1.00 85.38 257 TYR A C 1
ATOM 2086 O O . TYR A 1 257 ? -7.447 -12.061 6.608 1.00 85.38 257 TYR A O 1
ATOM 2094 N N . ARG A 1 258 ? -6.001 -11.293 8.166 1.00 88.81 258 ARG A N 1
ATOM 2095 C CA . ARG A 1 258 ? -6.853 -11.507 9.329 1.00 88.81 258 ARG A CA 1
ATOM 2096 C C . ARG A 1 258 ? -6.724 -10.311 10.251 1.00 88.81 258 ARG A C 1
ATOM 2098 O O . ARG A 1 258 ? -5.632 -9.987 10.696 1.00 88.81 258 ARG A O 1
ATOM 2105 N N . LEU A 1 259 ? -7.839 -9.668 10.552 1.00 89.94 259 LEU A N 1
ATOM 2106 C CA . LEU A 1 259 ? -7.899 -8.582 11.514 1.00 89.94 259 LEU A CA 1
ATOM 2107 C C . LEU A 1 259 ? -8.639 -9.062 12.744 1.00 89.94 259 LEU A C 1
ATOM 2109 O O . LEU A 1 259 ? -9.710 -9.658 12.643 1.00 89.94 259 LEU A O 1
ATOM 2113 N N . GLU A 1 260 ? -8.080 -8.775 13.905 1.00 90.75 260 GLU A N 1
ATOM 2114 C CA . GLU A 1 260 ? -8.709 -9.031 15.182 1.00 90.75 260 GLU A CA 1
ATOM 2115 C C . GLU A 1 260 ? -8.638 -7.805 16.062 1.00 90.75 260 GLU A C 1
ATOM 2117 O O . GLU A 1 260 ? -7.639 -7.092 16.057 1.00 90.75 260 GLU A O 1
ATOM 2122 N N . ALA A 1 261 ? -9.689 -7.557 16.832 1.00 91.00 261 ALA A N 1
ATOM 2123 C CA . ALA A 1 261 ? -9.692 -6.422 17.734 1.00 91.00 261 ALA A CA 1
ATOM 2124 C C . ALA A 1 261 ? -10.554 -6.661 18.971 1.00 91.00 261 ALA A C 1
ATOM 2126 O O . ALA A 1 261 ? -11.541 -7.403 18.917 1.00 91.00 261 ALA A O 1
ATOM 2127 N N . TRP A 1 262 ? -10.183 -5.998 20.064 1.00 90.94 262 TRP A N 1
ATOM 2128 C CA . TRP A 1 262 ? -10.875 -6.046 21.353 1.00 90.94 262 TRP A CA 1
ATOM 2129 C C . TRP A 1 262 ? -10.653 -4.748 22.148 1.00 90.94 262 TRP A C 1
ATOM 2131 O O . TRP A 1 262 ? -9.766 -3.956 21.824 1.00 90.94 262 TRP A O 1
ATOM 2141 N N . VAL A 1 263 ? -11.479 -4.525 23.177 1.00 90.94 263 VAL A N 1
ATOM 2142 C CA . VAL A 1 263 ? -11.404 -3.349 24.064 1.00 90.94 263 VAL A CA 1
ATOM 2143 C C . VAL A 1 263 ? -10.846 -3.750 25.427 1.00 90.94 263 VAL A C 1
ATOM 2145 O O . VAL A 1 263 ? -11.295 -4.734 26.023 1.00 90.94 263 VAL A O 1
ATOM 2148 N N . ASN A 1 264 ? -9.917 -2.948 25.945 1.00 88.38 264 ASN A N 1
ATOM 2149 C CA . ASN A 1 264 ? -9.196 -3.141 27.197 1.00 88.38 264 ASN A CA 1
ATOM 2150 C C . ASN A 1 264 ? -8.526 -4.530 27.242 1.00 88.38 264 ASN A C 1
ATOM 2152 O O . ASN A 1 264 ? -8.355 -5.194 26.226 1.00 88.38 264 ASN A O 1
ATOM 2156 N N . ASN A 1 265 ? -8.165 -5.031 28.422 1.00 75.88 265 ASN A N 1
ATOM 2157 C CA . ASN A 1 265 ? -7.585 -6.377 28.556 1.00 75.88 265 ASN A CA 1
ATOM 2158 C C . ASN A 1 265 ? -8.621 -7.514 28.457 1.00 75.88 265 ASN A C 1
ATOM 2160 O O . ASN A 1 265 ? -8.315 -8.664 28.777 1.00 75.88 265 ASN A O 1
ATOM 2164 N N . ASN A 1 266 ? -9.862 -7.217 28.057 1.00 63.50 266 ASN A N 1
ATOM 2165 C CA . ASN A 1 266 ? -10.936 -8.198 28.064 1.00 63.50 266 ASN A CA 1
ATOM 2166 C C . ASN A 1 266 ? -11.018 -8.949 26.725 1.00 63.50 266 ASN A C 1
ATOM 2168 O O . ASN A 1 266 ? -11.784 -8.597 25.829 1.00 63.50 266 ASN A O 1
ATOM 2172 N N . TYR A 1 267 ? -10.241 -10.028 26.616 1.00 59.16 267 TYR A N 1
ATOM 2173 C CA . TYR A 1 267 ? -10.185 -10.904 25.437 1.00 59.16 267 TYR A CA 1
ATOM 2174 C C . TYR A 1 267 ? -11.511 -11.617 25.101 1.00 59.16 267 TYR A C 1
ATOM 2176 O O . TYR A 1 267 ? -11.612 -12.237 24.042 1.00 59.16 267 TYR A O 1
ATOM 2184 N N . LEU A 1 268 ? -12.532 -11.542 25.967 1.00 53.38 268 LEU A N 1
ATOM 2185 C CA . LEU A 1 268 ? -13.833 -12.190 25.756 1.00 53.38 268 LEU A CA 1
ATOM 2186 C C . LEU A 1 268 ? -14.631 -11.578 24.589 1.00 53.38 268 LEU A C 1
ATOM 2188 O O . LEU A 1 268 ? -15.465 -12.261 23.999 1.00 53.38 268 LEU A O 1
ATOM 2192 N N . LEU A 1 269 ? -14.367 -10.319 24.225 1.00 59.09 269 LEU A N 1
ATOM 2193 C CA . LEU A 1 269 ? -14.990 -9.629 23.089 1.00 59.09 269 LEU A CA 1
ATOM 2194 C C . LEU A 1 269 ? -13.966 -9.452 21.962 1.00 59.09 269 LEU A C 1
ATOM 2196 O O . LEU A 1 269 ? -13.540 -8.341 21.646 1.00 59.09 269 LEU A O 1
ATOM 2200 N N . ARG A 1 270 ? -13.544 -10.580 21.381 1.00 68.12 270 ARG A N 1
ATOM 2201 C CA . ARG A 1 270 ? -12.705 -10.627 20.178 1.00 68.12 270 ARG A CA 1
ATOM 2202 C C . ARG A 1 270 ? -13.612 -10.747 18.963 1.00 68.12 270 ARG A C 1
ATOM 2204 O O . ARG A 1 270 ? -14.417 -11.672 18.871 1.00 68.12 270 ARG A O 1
ATOM 2211 N N . SER A 1 271 ? -13.457 -9.835 18.017 1.00 66.94 271 SER A N 1
ATOM 2212 C CA . SER A 1 271 ? -13.996 -10.018 16.672 1.00 66.94 271 SER A CA 1
ATOM 2213 C C . SER A 1 271 ? -12.844 -10.307 15.719 1.00 66.94 271 SER A C 1
ATOM 2215 O O . SER A 1 271 ? -11.762 -9.750 15.896 1.00 66.94 271 SER A O 1
ATOM 2217 N N . SER A 1 272 ? -13.058 -11.212 14.764 1.00 75.75 272 SER A N 1
ATOM 2218 C CA . SER A 1 272 ? -12.073 -11.596 13.755 1.00 75.75 272 SER A CA 1
ATOM 2219 C C . SER A 1 272 ? -12.698 -11.519 12.367 1.00 75.75 272 SER A C 1
ATOM 2221 O O . SER A 1 272 ? -13.844 -11.926 12.175 1.00 75.75 272 SER A O 1
ATOM 2223 N N . PHE A 1 273 ? -11.944 -10.995 11.407 1.00 72.94 273 PHE A N 1
ATOM 2224 C CA . PHE A 1 273 ? -12.364 -10.866 10.020 1.00 72.94 273 PHE A CA 1
ATOM 2225 C C . PHE A 1 273 ? -11.215 -11.253 9.094 1.00 72.94 273 PHE A C 1
ATOM 2227 O O . PHE A 1 273 ? -10.086 -10.826 9.327 1.00 72.94 273 PHE A O 1
ATOM 2234 N N . ALA A 1 274 ? -11.494 -12.028 8.046 1.00 74.25 274 ALA A N 1
ATOM 2235 C CA . ALA A 1 274 ? -10.496 -12.432 7.065 1.00 74.25 274 ALA A CA 1
ATOM 2236 C C . ALA A 1 274 ? -10.966 -12.147 5.637 1.00 74.25 274 ALA A C 1
ATOM 2238 O O . ALA A 1 274 ? -12.144 -12.317 5.321 1.00 74.25 274 ALA A O 1
ATOM 2239 N N . TRP A 1 275 ? -10.045 -11.712 4.778 1.00 79.75 275 TRP A N 1
ATOM 2240 C CA . TRP A 1 275 ? -10.300 -11.473 3.357 1.00 79.75 275 TRP A CA 1
ATOM 2241 C C . TRP A 1 275 ? -9.048 -11.741 2.526 1.00 79.75 275 TRP A C 1
ATOM 2243 O O . TRP A 1 275 ? -7.940 -11.841 3.052 1.00 79.75 275 TRP A O 1
ATOM 2253 N N . ILE A 1 276 ? -9.247 -11.862 1.218 1.00 74.25 276 ILE A N 1
ATOM 2254 C CA . ILE A 1 276 ? -8.180 -11.955 0.224 1.00 74.25 276 ILE A CA 1
ATOM 2255 C C . ILE A 1 276 ? -8.167 -10.628 -0.535 1.00 74.25 276 ILE A C 1
ATOM 2257 O O . ILE A 1 276 ? -9.237 -10.104 -0.866 1.00 74.25 276 ILE A O 1
ATOM 2261 N N . GLY A 1 277 ? -6.979 -10.071 -0.770 1.00 64.94 277 GLY A N 1
ATOM 2262 C CA . GLY A 1 277 ? -6.813 -8.903 -1.635 1.00 64.94 277 GLY A CA 1
ATOM 2263 C C . GLY A 1 277 ? -7.386 -9.138 -3.047 1.00 64.94 277 GLY A C 1
ATOM 2264 O O . GLY A 1 277 ? -7.545 -10.289 -3.466 1.00 64.94 277 GLY A O 1
ATOM 2265 N N . PRO A 1 278 ? -7.747 -8.077 -3.790 1.00 63.66 278 PRO A N 1
ATOM 2266 C CA . PRO A 1 278 ? -8.141 -8.198 -5.186 1.00 63.66 278 PRO A CA 1
ATOM 2267 C C . PRO A 1 278 ? -7.050 -8.918 -5.989 1.00 63.66 278 PRO A C 1
ATOM 2269 O O . PRO A 1 278 ? -5.870 -8.592 -5.893 1.00 63.66 278 PRO A O 1
ATOM 2272 N N . ALA A 1 279 ? -7.447 -9.893 -6.806 1.00 48.69 279 ALA A N 1
ATOM 2273 C CA . ALA A 1 279 ? -6.541 -10.457 -7.793 1.00 48.69 279 ALA A CA 1
ATOM 2274 C C . ALA A 1 279 ? -6.281 -9.410 -8.876 1.00 48.69 279 ALA A C 1
ATOM 2276 O O . ALA A 1 279 ? -7.221 -8.984 -9.550 1.00 48.69 279 ALA A O 1
ATOM 2277 N N . ILE A 1 280 ? -5.025 -8.994 -9.039 1.00 46.00 280 ILE A N 1
ATOM 2278 C CA . ILE A 1 280 ? -4.617 -8.303 -10.259 1.00 46.00 280 ILE A CA 1
ATOM 2279 C C . ILE A 1 280 ? -4.468 -9.375 -11.341 1.00 46.00 280 ILE A C 1
ATOM 2281 O O . ILE A 1 280 ? -3.604 -10.247 -11.237 1.00 46.00 280 ILE A O 1
ATOM 2285 N N . TYR A 1 281 ? -5.321 -9.300 -12.363 1.00 37.53 281 TYR A N 1
ATOM 2286 C CA . TYR A 1 281 ? -5.136 -9.968 -13.651 1.00 37.53 281 TYR A CA 1
ATOM 2287 C C . TYR A 1 281 ? -4.842 -8.917 -14.719 1.00 37.53 281 TYR A C 1
ATOM 2289 O O . TYR A 1 281 ? -5.609 -7.929 -14.785 1.00 37.53 281 TYR A O 1
#

Nearest PDB structures (foldseek):
  8g2g-assembly1_A  TM=6.969E-01  e=1.034E-09  Homo sapiens
  8g2g-assembly2_B-3  TM=7.061E-01  e=2.124E-09  Homo sapiens
  3wst-assembly16_J  TM=6.920E-01  e=1.285E-08  Caenorhabditis elegans
  4m36-assembly1_A  TM=6.788E-01  e=3.284E-07  Trypanosoma brucei brucei TREU927
  5eku-assembly1_A  TM=6.242E-01  e=1.050E-07  Trypanosoma brucei brucei

Foldseek 3Di:
DVVLLVCVVVVVDQAEEAEAQDPVVLVVVVVVLVPDPPNSNVRYHYHNRQLLPDQQVPDVVRAQEEEDDQQAQFGPLQLVLQSLLSNVVSDPDHSPYYFQQKKFKWKFWWFDFDDDPVQVVCCVVLPPDDDDDLDQDKDFTFQTDPVGTQADDTDTQTMDRRSVRSPDDFDQKDKGKDKDFGAAQKGFTFFMWIGMWTARDPPCVPVPRIDDVNVDGDSHGTITRGQDRPVPTHIDGGGKMKMKMKMWGSNDSWIKIKIWIDIHPPPVSIGIDIDTRDHDD